Protein AF-A0A838GFC1-F1 (afdb_monomer_lite)

Radius of gyration: 53.35 Å; chains: 1; bounding box: 133×87×158 Å

Secondary structure (DSSP, 8-state):
----HHHHHTPPPPP-SSS----HHHHHHHHHHHHHHHHHHHHHHHHHHHHHHHHHHHHHHHSPPPP---------------------------------PPPPP-----------STTTHHHHHHHHHHHHHHHHHHHHHHHHHHHHHHHHHHHHHHHHHHHHHHHHHHHHHHHHHHHHHHHHHHHHHHHHHHHHHHHHHHHHHHHHHHHHHHHHHHHHHHHHHHHHHHHHHHHHHHHTS-------------------PPPP----------------------------------------------------------S-SSSSSSSTTSSSTTS--

Foldseek 3Di:
DVDALVNLVPDDDDDDDPDDDDDPVVSVVVSVVVSVVRVVVVVVVVVVVVVVVVVVVVVVVVPDDDDDDDDDDDDDDDDDDDDDDDDDDDDDDDDDDDDDDDDDDDDPDPPPPDPPDPVCVVVSVVVVVVVVVVVVVVVVVVVVVVVVVVVVVVVVVVVVVVVVVVVVVVVLVVVVVVVVVVVVVVVVVVVVVVVVVVVVVVVVVVVVVVVVVVVVVVVVVVVVVVVVVVVVVVVVVVVVDDDDDDDDDDDDDDDDDDDDDDDDDDDDDDDDDDDDDDDDDDDDDDDDDDDDDDDDDDDDDDDDDDDDDDDDDDDDDDDDDDPPPPPPPPPPVPPPPPPDD

Structure (mmCIF, N/CA/C/O backbone):
data_AF-A0A838GFC1-F1
#
_entry.id   AF-A0A838GFC1-F1
#
loop_
_atom_site.group_PDB
_atom_site.id
_atom_site.type_symbol
_atom_site.label_atom_id
_atom_site.label_alt_id
_atom_site.label_comp_id
_atom_site.label_asym_id
_atom_site.label_entity_id
_atom_site.label_seq_id
_atom_site.pdbx_PDB_ins_code
_atom_site.Cartn_x
_atom_site.Cartn_y
_atom_site.Cartn_z
_atom_site.occupancy
_atom_site.B_iso_or_equiv
_atom_site.auth_seq_id
_atom_site.auth_comp_id
_atom_site.auth_asym_id
_atom_site.auth_atom_id
_atom_site.pdbx_PDB_model_num
ATOM 1 N N . MET A 1 1 ? 23.977 21.475 7.600 1.00 65.56 1 MET A N 1
ATOM 2 C CA . MET A 1 1 ? 22.854 22.108 6.873 1.00 65.56 1 MET A CA 1
ATOM 3 C C . MET A 1 1 ? 22.094 22.998 7.848 1.00 65.56 1 MET A C 1
ATOM 5 O O . MET A 1 1 ? 22.085 22.646 9.020 1.00 65.56 1 MET A O 1
ATOM 9 N N . PRO A 1 2 ? 21.524 24.136 7.412 1.00 78.56 2 PRO A N 1
ATOM 10 C CA . PRO A 1 2 ? 20.854 25.104 8.293 1.00 78.56 2 PRO A CA 1
ATOM 11 C C . PRO A 1 2 ? 19.444 24.684 8.752 1.00 78.56 2 PRO A C 1
ATOM 13 O O . PRO A 1 2 ? 18.839 25.398 9.542 1.00 78.56 2 PRO A O 1
ATOM 16 N N . LEU A 1 3 ? 18.923 23.561 8.247 1.00 85.25 3 LEU A N 1
ATOM 17 C CA . LEU A 1 3 ? 17.638 22.974 8.624 1.00 85.25 3 LEU A CA 1
ATOM 18 C C . LEU A 1 3 ? 17.830 21.471 8.839 1.00 85.25 3 LEU A C 1
ATOM 20 O O . LEU A 1 3 ? 18.403 20.794 7.979 1.00 85.25 3 LEU A O 1
ATOM 24 N N . THR A 1 4 ? 17.373 20.969 9.981 1.00 90.88 4 THR A N 1
ATOM 25 C CA . THR A 1 4 ? 17.289 19.541 10.305 1.00 90.88 4 THR A CA 1
ATOM 26 C C . THR A 1 4 ? 15.827 19.073 10.297 1.00 90.88 4 THR A C 1
ATOM 28 O O . THR A 1 4 ? 14.931 19.905 10.437 1.00 90.88 4 THR A O 1
ATOM 31 N N . PRO A 1 5 ? 15.554 17.762 10.151 1.00 90.56 5 PRO A N 1
ATOM 32 C CA . PRO A 1 5 ? 14.192 17.224 10.259 1.00 90.56 5 PRO A CA 1
ATOM 33 C C . PRO A 1 5 ? 13.504 17.617 11.575 1.00 90.56 5 PRO A C 1
ATOM 35 O O . PRO A 1 5 ? 12.353 18.042 11.582 1.00 90.56 5 PRO A O 1
ATOM 38 N N . GLU A 1 6 ? 14.257 17.611 12.676 1.00 90.38 6 GLU A N 1
ATOM 39 C CA . GLU A 1 6 ? 13.772 18.050 13.989 1.00 90.38 6 GLU A CA 1
ATOM 40 C C . GLU A 1 6 ? 13.398 19.542 14.018 1.00 90.38 6 GLU A C 1
ATOM 42 O O . GLU A 1 6 ? 12.472 19.932 14.727 1.00 90.38 6 GLU A O 1
ATOM 47 N N . ASP A 1 7 ? 14.068 20.394 13.234 1.00 91.06 7 ASP A N 1
ATOM 48 C CA . ASP A 1 7 ? 13.722 21.819 13.147 1.00 91.06 7 ASP A CA 1
ATOM 49 C C . ASP A 1 7 ? 12.392 22.051 12.419 1.00 91.06 7 ASP A C 1
ATOM 51 O O . ASP A 1 7 ? 11.695 23.025 12.716 1.00 91.06 7 ASP A O 1
ATOM 55 N N . VAL A 1 8 ? 12.042 21.174 11.471 1.00 90.12 8 VAL A N 1
ATOM 56 C CA . VAL A 1 8 ? 10.765 21.209 10.741 1.00 90.12 8 VAL A CA 1
ATOM 57 C C . VAL A 1 8 ? 9.639 20.753 11.663 1.00 90.12 8 VAL A C 1
ATOM 59 O O . VAL A 1 8 ? 8.662 21.480 11.838 1.00 90.12 8 VAL A O 1
ATOM 62 N N . ARG A 1 9 ? 9.830 19.623 12.349 1.00 89.94 9 ARG A N 1
ATOM 63 C CA . ARG A 1 9 ? 8.854 19.049 13.281 1.00 89.94 9 ARG A CA 1
ATOM 64 C C . ARG A 1 9 ? 8.535 19.959 14.469 1.00 89.94 9 ARG A C 1
ATOM 66 O O . ARG A 1 9 ? 7.396 20.040 14.917 1.00 89.94 9 ARG A O 1
ATOM 73 N N . ASN A 1 10 ? 9.537 20.666 14.992 1.00 91.88 10 ASN A N 1
ATOM 74 C CA . ASN A 1 10 ? 9.359 21.573 16.129 1.00 91.88 10 ASN A CA 1
ATOM 75 C C . ASN A 1 10 ? 8.930 22.995 15.713 1.00 91.88 10 ASN A C 1
ATOM 77 O O . ASN A 1 10 ? 8.876 23.901 16.555 1.00 91.88 10 ASN A O 1
ATOM 81 N N . LYS A 1 11 ? 8.644 23.238 14.426 1.00 90.94 11 LYS A N 1
ATOM 82 C CA . LYS A 1 11 ? 8.306 24.574 13.937 1.00 90.94 11 LYS A CA 1
ATOM 83 C C . LYS A 1 11 ? 6.875 24.962 14.311 1.00 90.94 11 LYS A C 1
ATOM 85 O O . LYS A 1 11 ? 5.911 24.382 13.834 1.00 90.94 11 LYS A O 1
ATOM 90 N N . LEU A 1 12 ? 6.735 26.023 15.107 1.00 88.19 12 LEU A N 1
ATOM 91 C CA . LEU A 1 12 ? 5.432 26.589 15.469 1.00 88.19 12 LEU A CA 1
ATOM 92 C C . LEU A 1 12 ? 5.147 27.867 14.677 1.00 88.19 12 LEU A C 1
ATOM 94 O O . LEU A 1 12 ? 5.911 28.837 14.737 1.00 88.19 12 LEU A O 1
ATOM 98 N N . PHE A 1 13 ? 4.023 27.878 13.964 1.00 88.00 13 PHE A N 1
ATOM 99 C CA . PHE A 1 13 ? 3.527 29.047 13.241 1.00 88.00 13 PHE A CA 1
ATOM 100 C C . PHE A 1 13 ? 2.520 29.831 14.087 1.00 88.00 13 PHE A C 1
ATOM 102 O O . PHE A 1 13 ? 1.769 29.277 14.889 1.00 88.00 13 PHE A O 1
ATOM 109 N N . THR A 1 14 ? 2.491 31.152 13.917 1.00 86.00 14 THR A N 1
ATOM 110 C CA . THR A 1 14 ? 1.509 32.008 14.589 1.00 86.00 14 THR A CA 1
ATOM 111 C C . THR A 1 14 ? 0.165 31.945 13.861 1.00 86.00 14 THR A C 1
ATOM 113 O O . THR A 1 14 ? 0.077 32.196 12.663 1.00 86.00 14 THR A O 1
ATOM 116 N N . THR A 1 15 ? -0.916 31.647 14.584 1.00 84.06 15 THR A N 1
ATOM 117 C CA . THR A 1 15 ? -2.270 31.609 14.007 1.00 84.06 15 THR A CA 1
ATOM 118 C C . THR A 1 15 ? -2.844 33.022 13.872 1.00 84.06 15 THR A C 1
ATOM 120 O O . THR A 1 15 ? -2.830 33.787 14.843 1.00 84.06 15 THR A O 1
ATOM 123 N N . VAL A 1 16 ? -3.409 33.376 12.716 1.00 82.50 16 VAL A N 1
ATOM 124 C CA . VAL A 1 16 ? -4.030 34.693 12.481 1.00 82.50 16 VAL A CA 1
ATOM 125 C C . VAL A 1 16 ? -5.557 34.564 12.501 1.00 82.50 16 VAL A C 1
ATOM 127 O O . VAL A 1 16 ? -6.108 33.672 11.873 1.00 82.50 16 VAL A O 1
ATOM 130 N N . ARG A 1 17 ? -6.260 35.444 13.235 1.00 74.31 17 ARG A N 1
ATOM 131 C CA . ARG A 1 17 ? -7.735 35.378 13.414 1.00 74.31 17 ARG A CA 1
ATOM 132 C C . ARG A 1 17 ? -8.529 36.392 12.581 1.00 74.31 17 ARG A C 1
ATOM 134 O O . ARG A 1 17 ? -9.747 36.307 12.521 1.00 74.31 17 ARG A O 1
ATOM 141 N N . LEU A 1 18 ? -7.852 37.386 12.003 1.00 75.31 18 LEU A N 1
ATOM 142 C CA . 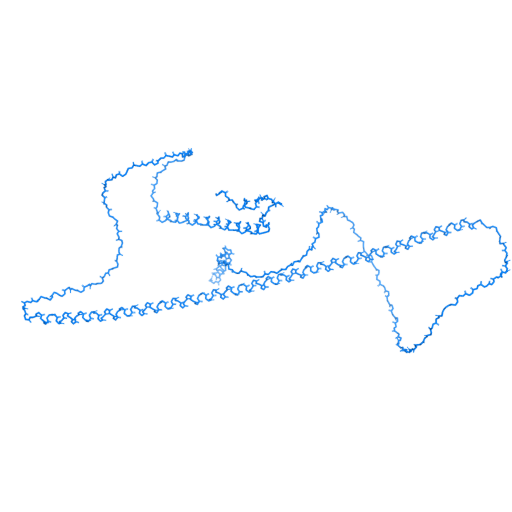LEU A 1 18 ? -8.462 38.545 11.324 1.00 75.31 18 LEU A CA 1
ATOM 143 C C . LEU A 1 18 ? -8.042 38.672 9.849 1.00 75.31 18 LEU A C 1
ATOM 145 O O . LEU A 1 18 ? -8.418 39.634 9.186 1.00 75.31 18 LEU A O 1
ATOM 149 N N . ARG A 1 19 ? -7.221 37.743 9.352 1.00 77.19 19 ARG A N 1
ATOM 150 C CA . ARG A 1 19 ? -6.767 37.673 7.959 1.00 77.19 19 ARG A CA 1
ATOM 151 C C . ARG A 1 19 ? -6.876 36.232 7.489 1.00 77.19 19 ARG A C 1
ATOM 153 O O . ARG A 1 19 ? -6.804 35.328 8.318 1.00 77.19 19 ARG A O 1
ATOM 160 N N . GLU A 1 20 ? -7.028 36.057 6.183 1.00 75.25 20 GLU A N 1
ATOM 161 C CA . GLU A 1 20 ? -6.918 34.748 5.544 1.00 75.25 20 GLU A CA 1
ATOM 162 C C . GLU A 1 20 ? -5.531 34.166 5.849 1.00 75.25 20 GLU A C 1
ATOM 164 O O . GLU A 1 20 ? -4.513 34.858 5.745 1.00 75.25 20 GLU A O 1
ATOM 169 N N . GLY A 1 21 ? -5.518 32.925 6.321 1.00 85.25 21 GLY A N 1
ATOM 170 C CA . GLY A 1 21 ? -4.324 32.159 6.647 1.00 85.25 21 GLY A CA 1
ATOM 171 C C . GLY A 1 21 ? -4.440 30.764 6.049 1.00 85.25 21 GLY A C 1
ATOM 172 O O . GLY A 1 21 ? -5.523 30.364 5.625 1.00 85.25 21 GLY A O 1
ATOM 173 N N . TYR A 1 22 ? -3.321 30.048 6.011 1.00 90.56 22 TYR A N 1
ATOM 174 C CA . TYR A 1 22 ? -3.300 28.657 5.569 1.00 90.56 22 TYR A CA 1
ATOM 175 C C . TYR A 1 22 ? -4.073 27.762 6.542 1.00 90.56 22 TYR A C 1
ATOM 177 O O . TYR A 1 22 ? -4.129 28.043 7.746 1.00 90.56 22 TYR A O 1
ATOM 185 N N . GLU A 1 23 ? -4.676 26.697 6.019 1.00 88.06 23 GLU A N 1
ATOM 186 C CA . GLU A 1 23 ? -5.336 25.694 6.843 1.00 88.06 23 GLU A CA 1
ATOM 187 C C . GLU A 1 23 ? -4.286 24.908 7.630 1.00 88.06 23 GLU A C 1
ATOM 189 O O . GLU A 1 23 ? -3.302 24.432 7.072 1.00 88.06 23 GLU A O 1
ATOM 194 N N . GLN A 1 24 ? -4.483 24.781 8.943 1.00 88.25 24 GLN A N 1
ATOM 195 C CA . GLN A 1 24 ? -3.494 24.144 9.811 1.00 88.25 24 GLN A CA 1
ATOM 196 C C . GLN A 1 24 ? -3.233 22.686 9.411 1.00 88.25 24 GLN A C 1
ATOM 198 O O . GLN A 1 24 ? -2.083 22.279 9.368 1.00 88.25 24 GLN A O 1
ATOM 203 N N . ALA A 1 25 ? -4.281 21.935 9.062 1.00 89.25 25 ALA A N 1
ATOM 204 C CA . ALA A 1 25 ? -4.149 20.537 8.663 1.00 89.25 25 ALA A CA 1
ATOM 205 C C . ALA A 1 25 ? -3.350 20.365 7.359 1.00 89.25 25 ALA A C 1
ATOM 207 O O . ALA A 1 25 ? -2.517 19.472 7.278 1.00 89.25 25 ALA A O 1
ATOM 208 N N . GLU A 1 26 ? -3.559 21.241 6.371 1.00 91.50 26 GLU A N 1
ATOM 209 C CA . GLU A 1 26 ? -2.816 21.219 5.101 1.00 91.50 26 GLU A CA 1
ATOM 210 C C . GLU A 1 26 ? -1.340 21.592 5.310 1.00 91.50 26 GLU A C 1
ATOM 212 O O . GLU A 1 26 ? -0.446 21.004 4.705 1.00 91.50 26 GLU A O 1
ATOM 217 N N . VAL A 1 27 ? -1.071 22.549 6.205 1.00 93.19 27 VAL A N 1
ATOM 218 C CA . VAL A 1 27 ? 0.300 22.915 6.584 1.00 93.19 27 VAL A CA 1
ATOM 219 C C . VAL A 1 27 ? 0.984 21.770 7.327 1.00 93.19 27 VAL A C 1
ATOM 221 O O . VAL A 1 27 ? 2.134 21.478 7.017 1.00 93.19 27 VAL A O 1
ATOM 224 N N . ASP A 1 28 ? 0.301 21.116 8.266 1.00 92.19 28 ASP A N 1
ATOM 225 C CA . ASP A 1 28 ? 0.855 19.989 9.021 1.00 92.19 28 ASP A CA 1
ATOM 226 C C . ASP A 1 28 ? 1.164 18.798 8.084 1.00 92.19 28 ASP A C 1
ATOM 228 O O . ASP A 1 28 ? 2.269 18.264 8.129 1.00 92.19 28 ASP A O 1
ATOM 232 N N . GLU A 1 29 ? 0.262 18.455 7.153 1.00 95.50 29 GLU A N 1
ATOM 233 C CA . GLU A 1 29 ? 0.480 17.395 6.149 1.00 95.50 29 GLU A CA 1
ATOM 234 C C . GLU A 1 29 ? 1.666 17.702 5.218 1.00 95.50 29 GLU A C 1
ATOM 236 O O . GLU A 1 29 ? 2.498 16.834 4.944 1.00 95.50 29 GLU A O 1
ATOM 241 N N . PHE A 1 30 ? 1.801 18.955 4.774 1.00 95.62 30 PHE A N 1
ATOM 242 C CA . PHE A 1 30 ? 2.946 19.374 3.966 1.00 95.62 30 PHE A CA 1
ATOM 243 C C . PHE A 1 30 ? 4.267 19.309 4.749 1.00 95.62 30 PHE A C 1
ATOM 245 O O . PHE A 1 30 ? 5.306 18.955 4.190 1.00 95.62 30 PHE A O 1
ATOM 252 N N . LEU A 1 31 ? 4.261 19.646 6.042 1.00 95.19 31 LEU A N 1
ATOM 253 C CA . LEU A 1 31 ? 5.461 19.569 6.879 1.00 95.19 31 LEU A CA 1
ATOM 254 C C . LEU A 1 31 ? 5.891 18.121 7.138 1.00 95.19 31 LEU A C 1
ATOM 256 O O . LEU A 1 31 ? 7.096 17.867 7.140 1.00 95.19 31 LEU A O 1
ATOM 260 N N . ASP A 1 32 ? 4.945 17.187 7.269 1.00 94.31 32 ASP A N 1
ATOM 261 C CA . ASP A 1 32 ? 5.235 15.751 7.354 1.00 94.31 32 ASP A CA 1
ATOM 262 C C . ASP A 1 32 ? 5.923 15.240 6.069 1.00 94.31 32 ASP A C 1
ATOM 264 O O . ASP A 1 32 ? 6.906 14.494 6.132 1.00 94.31 32 ASP A O 1
ATOM 268 N N . GLU A 1 33 ? 5.468 15.684 4.889 1.00 96.31 33 GLU A N 1
ATOM 269 C CA . GLU A 1 33 ? 6.103 15.351 3.603 1.00 96.31 33 GLU A CA 1
ATOM 270 C C . GLU A 1 33 ? 7.526 15.933 3.503 1.00 96.31 33 GLU A C 1
ATOM 272 O O . GLU A 1 33 ? 8.472 15.237 3.119 1.00 96.31 33 GLU A O 1
ATOM 277 N N . VAL A 1 34 ? 7.707 17.194 3.911 1.00 95.56 34 VAL A N 1
ATOM 278 C CA . VAL A 1 34 ? 9.019 17.859 3.929 1.00 95.56 34 VAL A CA 1
ATOM 279 C C . VAL A 1 34 ? 9.984 17.180 4.906 1.00 95.56 34 VAL A C 1
ATOM 281 O O . VAL A 1 34 ? 11.165 17.028 4.583 1.00 95.56 34 VAL A O 1
ATOM 284 N N . GLU A 1 35 ? 9.516 16.758 6.084 1.00 94.62 35 GLU A N 1
ATOM 285 C CA . GLU A 1 35 ? 10.326 16.011 7.051 1.00 94.62 35 GLU A CA 1
ATOM 286 C C . GLU A 1 35 ? 10.798 14.677 6.453 1.00 94.62 35 GLU A C 1
ATOM 288 O O . GLU A 1 35 ? 11.995 14.365 6.497 1.00 94.62 35 GLU A O 1
ATOM 293 N N . ALA A 1 36 ? 9.887 13.919 5.837 1.00 94.50 36 ALA A N 1
ATOM 294 C CA . ALA A 1 36 ? 10.194 12.633 5.220 1.00 94.50 36 ALA A CA 1
ATOM 295 C C . ALA A 1 36 ? 11.229 12.758 4.086 1.00 94.50 36 ALA A C 1
ATOM 297 O O . ALA A 1 36 ? 12.198 11.989 4.038 1.00 94.50 36 ALA A O 1
ATOM 298 N N . GLU A 1 37 ? 11.074 13.751 3.208 1.00 94.94 37 GLU A N 1
ATOM 299 C CA . GLU A 1 37 ? 12.033 14.024 2.132 1.00 94.94 37 GLU A CA 1
ATOM 300 C C . GLU A 1 37 ? 13.384 14.515 2.668 1.00 94.94 37 GLU A C 1
ATOM 302 O O . GLU A 1 37 ? 14.437 14.113 2.166 1.00 94.94 37 GLU A O 1
ATOM 307 N N . LEU A 1 38 ? 13.406 15.317 3.737 1.00 93.94 38 LEU A N 1
ATOM 308 C CA . LEU A 1 38 ? 14.662 15.768 4.335 1.00 93.94 38 LEU A CA 1
ATOM 309 C C . LEU A 1 38 ? 15.436 14.606 4.976 1.00 93.94 38 LEU A C 1
ATOM 311 O O . LEU A 1 38 ? 16.657 14.523 4.819 1.00 93.94 38 LEU A O 1
ATOM 315 N N . ILE A 1 39 ? 14.745 13.673 5.639 1.00 94.19 39 ILE A N 1
ATOM 316 C CA . ILE A 1 39 ? 15.347 12.433 6.155 1.00 94.19 39 ILE A CA 1
ATOM 317 C C . ILE A 1 39 ? 15.909 11.596 5.002 1.00 94.19 39 ILE A C 1
ATOM 319 O O . ILE A 1 39 ? 17.046 11.116 5.077 1.00 94.19 39 ILE A O 1
ATOM 323 N N . ARG A 1 40 ? 15.137 11.438 3.921 1.00 95.81 40 ARG A N 1
ATOM 324 C CA . ARG A 1 40 ? 15.556 10.702 2.725 1.00 95.81 40 ARG A CA 1
ATOM 325 C C . ARG A 1 40 ? 16.817 11.311 2.107 1.00 95.81 40 ARG A C 1
ATOM 327 O O . ARG A 1 40 ? 17.779 10.581 1.873 1.00 95.81 40 ARG A O 1
ATOM 334 N N . LEU A 1 41 ? 16.833 12.624 1.878 1.00 94.75 41 LEU A N 1
ATOM 335 C CA . LEU A 1 41 ? 17.960 13.337 1.274 1.00 94.75 41 LEU A CA 1
ATOM 336 C C . LEU A 1 41 ? 19.211 13.297 2.148 1.00 94.75 41 LEU A C 1
ATOM 338 O O . LEU A 1 41 ? 20.311 13.156 1.618 1.00 94.75 41 LEU A O 1
ATOM 342 N N . LEU A 1 42 ? 19.072 13.403 3.472 1.00 92.94 42 LEU A N 1
ATOM 343 C CA . LEU A 1 42 ? 20.209 13.276 4.385 1.00 92.94 42 LEU A CA 1
ATOM 344 C C . LEU A 1 42 ? 20.817 11.876 4.315 1.00 92.94 42 LEU A C 1
ATOM 346 O O . LEU A 1 42 ? 22.028 11.750 4.145 1.00 92.94 42 LEU A O 1
ATOM 350 N N . LYS A 1 43 ? 19.977 10.836 4.344 1.00 95.00 43 LYS A N 1
ATOM 351 C CA . LYS A 1 43 ? 20.430 9.452 4.191 1.00 95.00 43 LYS A CA 1
ATOM 352 C C . LYS A 1 43 ? 21.111 9.220 2.843 1.00 95.00 43 LYS A C 1
ATOM 354 O O . LYS A 1 43 ? 22.180 8.625 2.794 1.00 95.00 43 LYS A O 1
ATOM 359 N N . GLU A 1 44 ? 20.527 9.716 1.756 1.00 95.12 44 GLU A N 1
ATOM 360 C CA . GLU A 1 44 ? 21.126 9.605 0.426 1.00 95.12 44 GLU A CA 1
ATOM 361 C C . GLU A 1 44 ? 22.458 10.362 0.340 1.00 95.12 44 GLU A C 1
ATOM 363 O O . GLU A 1 44 ? 23.416 9.855 -0.239 1.00 95.12 44 GLU A O 1
ATOM 368 N N . ASN A 1 45 ? 22.565 11.544 0.953 1.00 93.81 45 ASN A N 1
ATOM 369 C CA . ASN A 1 45 ? 23.821 12.288 0.999 1.00 93.81 45 ASN A CA 1
ATOM 370 C C . ASN A 1 45 ? 24.902 11.525 1.773 1.00 93.81 45 ASN A C 1
ATOM 372 O O . ASN A 1 45 ? 26.041 11.463 1.312 1.00 93.81 45 ASN A O 1
ATOM 376 N N . ASP A 1 46 ? 24.547 10.918 2.905 1.00 95.56 46 ASP A N 1
ATOM 377 C CA . ASP A 1 46 ? 25.456 10.094 3.699 1.00 95.56 46 ASP A CA 1
ATOM 378 C C . ASP A 1 46 ? 25.887 8.837 2.933 1.00 95.56 46 ASP A C 1
ATOM 380 O O . ASP A 1 46 ? 27.083 8.547 2.862 1.00 95.56 46 ASP A O 1
ATOM 384 N N . ASP A 1 47 ? 24.955 8.147 2.272 1.00 95.69 47 ASP A N 1
ATOM 385 C CA . ASP A 1 47 ? 25.241 6.986 1.423 1.00 95.69 47 ASP A CA 1
ATOM 386 C C . ASP A 1 47 ? 26.156 7.364 0.242 1.00 95.69 47 ASP A C 1
ATOM 388 O O . ASP A 1 47 ? 27.088 6.633 -0.098 1.00 95.69 47 ASP A O 1
ATOM 392 N N . LEU A 1 48 ? 25.927 8.515 -0.400 1.00 93.50 48 LEU A N 1
ATOM 393 C CA . LEU A 1 48 ? 26.773 9.021 -1.485 1.00 93.50 48 LEU A CA 1
ATOM 394 C C . LEU A 1 48 ? 28.165 9.412 -0.983 1.00 93.50 48 LEU A C 1
ATOM 396 O O . LEU A 1 48 ? 29.162 9.090 -1.630 1.00 93.50 48 LEU A O 1
ATOM 400 N N . ARG A 1 49 ? 28.258 10.058 0.183 1.00 93.44 49 ARG A N 1
ATOM 401 C CA . ARG A 1 49 ? 29.539 10.380 0.826 1.00 93.44 49 ARG A CA 1
ATOM 402 C C . ARG A 1 49 ? 30.316 9.119 1.188 1.00 93.44 49 ARG A C 1
ATOM 404 O O . ARG A 1 49 ? 31.522 9.081 0.958 1.00 93.44 49 ARG A O 1
ATOM 411 N N . GLN A 1 50 ? 29.642 8.084 1.689 1.00 95.56 50 GLN A N 1
ATOM 412 C CA . GLN A 1 50 ? 30.252 6.778 1.947 1.00 95.56 50 GLN A CA 1
ATOM 413 C C . GLN A 1 50 ? 30.733 6.122 0.653 1.00 95.56 50 GLN A C 1
ATOM 415 O O . GLN A 1 50 ? 31.883 5.708 0.588 1.00 95.56 50 GLN A O 1
ATOM 420 N N . LYS A 1 51 ? 29.925 6.123 -0.416 1.00 91.56 51 LYS A N 1
ATOM 421 C CA . LYS A 1 51 ? 30.337 5.604 -1.733 1.00 91.56 51 LYS A CA 1
ATOM 422 C C . LYS A 1 51 ? 31.563 6.323 -2.289 1.00 91.56 51 LYS A C 1
ATOM 424 O O . LYS A 1 51 ? 32.438 5.667 -2.841 1.00 91.56 51 LYS A O 1
ATOM 429 N N . ILE A 1 52 ? 31.649 7.645 -2.137 1.00 93.81 52 ILE A N 1
ATOM 430 C CA . ILE A 1 52 ? 32.830 8.420 -2.543 1.00 93.81 52 ILE A CA 1
ATOM 431 C C . ILE A 1 52 ? 34.037 8.057 -1.670 1.00 93.81 52 ILE A C 1
ATOM 433 O O . ILE A 1 52 ? 35.131 7.876 -2.196 1.00 93.81 52 ILE A O 1
ATOM 437 N N . ALA A 1 53 ? 33.854 7.917 -0.355 1.00 93.06 53 ALA A N 1
ATOM 438 C CA . ALA A 1 53 ? 34.927 7.521 0.554 1.00 93.06 53 ALA A CA 1
ATOM 439 C C . ALA A 1 53 ? 35.442 6.100 0.263 1.00 93.06 53 ALA A C 1
ATOM 441 O O . ALA A 1 53 ? 36.650 5.874 0.264 1.00 93.06 53 ALA A O 1
ATOM 442 N N . ASP A 1 54 ? 34.546 5.160 -0.033 1.00 89.81 54 ASP A N 1
ATOM 443 C CA . ASP A 1 54 ? 34.879 3.781 -0.384 1.00 89.81 54 ASP A CA 1
ATOM 444 C C . ASP A 1 54 ? 35.499 3.682 -1.779 1.00 89.81 54 ASP A C 1
ATOM 446 O O . ASP A 1 54 ? 36.461 2.939 -1.952 1.00 89.81 54 ASP A O 1
ATOM 450 N N . ALA A 1 55 ? 35.025 4.467 -2.752 1.00 86.12 55 ALA A N 1
ATOM 451 C CA . ALA A 1 55 ? 35.656 4.588 -4.065 1.00 86.12 55 ALA A CA 1
ATOM 452 C C . ALA A 1 55 ? 37.064 5.189 -3.946 1.00 86.12 55 ALA A C 1
ATOM 454 O O . ALA A 1 55 ? 38.011 4.615 -4.470 1.00 86.12 55 ALA A O 1
ATOM 455 N N . GLY A 1 56 ? 37.236 6.263 -3.170 1.00 85.88 56 GLY A N 1
ATOM 456 C CA . GLY A 1 56 ? 38.548 6.852 -2.897 1.00 85.88 56 GLY A CA 1
ATOM 457 C C . GLY A 1 56 ? 39.481 5.906 -2.130 1.00 85.88 56 GLY A C 1
ATOM 458 O O . GLY A 1 56 ? 40.684 5.874 -2.383 1.00 85.88 56 GLY A O 1
ATOM 459 N N . ARG A 1 57 ? 38.944 5.074 -1.227 1.00 77.75 57 ARG A N 1
ATOM 460 C CA . ARG A 1 57 ? 39.708 4.039 -0.511 1.00 77.75 57 ARG A CA 1
ATOM 461 C C . ARG A 1 57 ? 40.052 2.850 -1.416 1.00 77.75 57 ARG A C 1
ATOM 463 O O . ARG A 1 57 ? 41.143 2.296 -1.285 1.00 77.75 57 ARG A O 1
ATOM 470 N N . ALA A 1 58 ? 39.165 2.466 -2.331 1.00 72.56 58 ALA A N 1
ATOM 471 C CA . ALA A 1 58 ? 39.414 1.438 -3.336 1.00 72.56 58 ALA A CA 1
ATOM 472 C C . ALA A 1 58 ? 40.475 1.905 -4.340 1.00 72.56 58 ALA A C 1
ATOM 474 O O . ALA A 1 58 ? 41.423 1.164 -4.583 1.00 72.56 58 ALA A O 1
ATOM 475 N N . GLU A 1 59 ? 40.398 3.153 -4.811 1.00 64.75 59 GLU A N 1
ATOM 476 C CA . GLU A 1 59 ? 41.423 3.784 -5.649 1.00 64.75 59 GLU A CA 1
ATOM 477 C C . GLU A 1 59 ? 42.780 3.851 -4.929 1.00 64.75 59 GLU A C 1
ATOM 479 O O . GLU A 1 59 ? 43.799 3.467 -5.507 1.00 64.75 59 GLU A O 1
ATOM 484 N N . ALA A 1 60 ? 42.794 4.204 -3.637 1.00 56.72 60 ALA A N 1
ATOM 485 C CA . ALA A 1 60 ? 43.994 4.174 -2.796 1.00 56.72 60 ALA A CA 1
ATOM 486 C C . ALA A 1 60 ? 44.518 2.755 -2.487 1.00 56.72 60 ALA A C 1
ATOM 488 O O . ALA A 1 60 ? 45.672 2.612 -2.100 1.00 56.72 60 ALA A O 1
ATOM 489 N N . THR A 1 61 ? 43.705 1.705 -2.656 1.00 53.75 61 THR A N 1
ATOM 490 C CA . THR A 1 61 ? 44.110 0.299 -2.451 1.00 53.75 61 THR A CA 1
ATOM 491 C C . THR A 1 61 ? 44.582 -0.356 -3.758 1.00 53.75 61 THR A C 1
ATOM 493 O O . THR A 1 61 ? 45.459 -1.217 -3.728 1.00 53.75 61 THR A O 1
ATOM 496 N N . THR A 1 62 ? 44.078 0.077 -4.921 1.00 49.81 62 THR A N 1
ATOM 497 C CA . THR A 1 62 ? 44.654 -0.257 -6.241 1.00 49.81 62 THR A CA 1
ATOM 498 C C . THR A 1 62 ? 45.945 0.504 -6.546 1.00 49.81 62 THR A C 1
ATOM 500 O O . THR A 1 62 ? 46.743 0.050 -7.366 1.00 49.81 62 THR A O 1
ATOM 503 N N . ALA A 1 63 ? 46.202 1.614 -5.854 1.00 48.47 63 ALA A N 1
ATOM 504 C CA . ALA A 1 63 ? 47.514 2.242 -5.785 1.00 48.47 63 ALA A CA 1
ATOM 505 C C . ALA A 1 63 ? 48.333 1.619 -4.637 1.00 48.47 63 ALA A C 1
ATOM 507 O O . ALA A 1 63 ? 48.316 2.085 -3.502 1.00 48.47 63 ALA A O 1
ATOM 508 N N . ALA A 1 64 ? 49.056 0.534 -4.924 1.00 42.62 64 ALA A N 1
ATOM 509 C CA . ALA A 1 64 ? 50.031 -0.033 -3.990 1.00 42.62 64 ALA A CA 1
ATOM 510 C C . ALA A 1 64 ? 51.106 1.013 -3.571 1.00 42.62 64 ALA A C 1
ATOM 512 O O . ALA A 1 64 ? 51.378 1.960 -4.313 1.00 42.62 64 ALA A O 1
ATOM 513 N N . PRO A 1 65 ? 51.728 0.859 -2.385 1.00 43.62 65 PRO A N 1
ATOM 514 C CA . PRO A 1 65 ? 52.284 1.954 -1.596 1.00 43.62 65 PRO A CA 1
ATOM 515 C C . PRO A 1 65 ? 53.676 2.394 -2.068 1.00 43.62 65 PRO A C 1
ATOM 517 O O . PRO A 1 65 ? 54.558 1.567 -2.291 1.00 43.62 65 PRO A O 1
ATOM 520 N N . ALA A 1 66 ? 53.916 3.705 -2.106 1.00 38.16 66 ALA A N 1
ATOM 521 C CA . ALA A 1 66 ? 55.259 4.277 -2.009 1.00 38.16 66 ALA A CA 1
ATOM 522 C C . ALA A 1 66 ? 55.495 4.732 -0.552 1.00 38.16 66 ALA A C 1
ATOM 524 O O . ALA A 1 66 ? 54.599 5.342 0.040 1.00 38.16 66 ALA A O 1
ATOM 525 N N . PRO A 1 67 ? 56.647 4.425 0.073 1.00 46.12 67 PRO A N 1
ATOM 526 C CA . PRO A 1 67 ? 56.854 4.689 1.488 1.00 46.12 67 PRO A CA 1
ATOM 527 C C . PRO A 1 67 ? 57.227 6.152 1.766 1.00 46.12 67 PRO A C 1
ATOM 529 O O . PRO A 1 67 ? 58.030 6.754 1.064 1.00 46.12 67 PRO A O 1
ATOM 532 N N . ALA A 1 68 ? 56.692 6.633 2.889 1.00 39.53 68 ALA A N 1
ATOM 533 C CA . ALA A 1 68 ? 57.276 7.574 3.845 1.00 39.53 68 ALA A CA 1
ATOM 534 C C . ALA A 1 68 ? 57.710 8.980 3.377 1.00 39.53 68 ALA A C 1
ATOM 536 O O . ALA A 1 68 ? 58.820 9.188 2.900 1.00 39.53 68 ALA A O 1
ATOM 537 N N . ALA A 1 69 ? 56.942 9.979 3.819 1.00 33.41 69 ALA A N 1
ATOM 538 C CA . ALA A 1 69 ? 57.497 11.054 4.643 1.00 33.41 69 ALA A CA 1
ATOM 539 C C . ALA A 1 69 ? 56.422 11.565 5.615 1.00 33.41 69 ALA A C 1
ATOM 541 O O . ALA A 1 69 ? 55.440 12.189 5.228 1.00 33.41 69 ALA A O 1
ATOM 542 N N . ALA A 1 70 ? 56.609 11.250 6.896 1.00 39.12 70 ALA A N 1
ATOM 543 C CA . ALA A 1 70 ? 55.884 11.866 7.995 1.00 39.12 70 ALA A CA 1
ATOM 544 C C . ALA A 1 70 ? 56.204 13.366 8.065 1.00 39.12 70 ALA A C 1
ATOM 546 O O . ALA A 1 70 ? 57.349 13.730 7.808 1.00 39.12 70 ALA A O 1
ATOM 547 N N . VAL A 1 71 ? 55.234 14.188 8.495 1.00 37.22 71 VAL A N 1
ATOM 548 C CA . VAL A 1 71 ? 55.384 15.238 9.529 1.00 37.22 71 VAL A CA 1
ATOM 549 C C . VAL A 1 71 ? 54.044 15.993 9.722 1.00 37.22 71 VAL A C 1
ATOM 551 O O . VAL A 1 71 ? 53.618 16.753 8.865 1.00 37.22 71 VAL A O 1
ATOM 554 N N . ARG A 1 72 ? 53.463 15.788 10.921 1.00 33.97 72 ARG A N 1
ATOM 555 C CA . ARG A 1 72 ? 52.774 16.750 11.823 1.00 33.97 72 ARG A CA 1
ATOM 556 C C . ARG A 1 72 ? 51.309 17.184 11.602 1.00 33.97 72 ARG A C 1
ATOM 558 O O . ARG A 1 72 ? 50.988 17.941 10.703 1.00 33.97 72 ARG A O 1
ATOM 565 N N . THR A 1 73 ? 50.484 16.852 12.599 1.00 35.22 73 THR A N 1
ATOM 566 C CA . THR A 1 73 ? 49.407 17.679 13.206 1.00 35.22 73 THR A CA 1
ATOM 567 C C . THR A 1 73 ? 49.997 18.536 14.359 1.00 35.22 73 THR A C 1
ATOM 569 O O . THR A 1 73 ? 51.095 18.166 14.803 1.00 35.22 73 THR A O 1
ATOM 572 N N . PRO A 1 74 ? 49.349 19.602 14.917 1.00 48.75 74 PRO A N 1
ATOM 573 C CA . PRO A 1 74 ? 47.929 20.034 14.808 1.00 48.75 74 PRO A CA 1
ATOM 574 C C . PRO A 1 74 ? 47.639 21.565 14.602 1.00 48.75 74 PRO A C 1
ATOM 576 O O . PRO A 1 74 ? 48.537 22.365 14.824 1.00 48.75 74 PRO A O 1
ATOM 579 N N . GLU A 1 75 ? 46.380 21.893 14.204 1.00 38.19 75 GLU A N 1
ATOM 580 C CA . GLU A 1 75 ? 45.484 23.101 14.397 1.00 38.19 75 GLU A CA 1
ATOM 581 C C . GLU A 1 75 ? 46.020 24.565 14.457 1.00 38.19 75 GLU A C 1
ATOM 583 O O . GLU A 1 75 ? 47.172 24.743 14.845 1.00 38.19 75 GLU A O 1
ATOM 588 N N . PRO A 1 76 ? 45.213 25.657 14.250 1.00 45.78 76 PRO A N 1
ATOM 589 C CA . PRO A 1 76 ? 43.787 25.830 13.852 1.00 45.78 76 PRO A CA 1
ATOM 590 C C . PRO A 1 76 ? 43.519 26.911 12.734 1.00 45.78 76 PRO A C 1
ATOM 592 O O . PRO A 1 76 ? 44.453 27.513 12.213 1.00 45.78 76 PRO A O 1
ATOM 595 N N . ASP A 1 77 ? 42.237 27.133 12.375 1.00 40.81 77 ASP A N 1
ATOM 596 C CA . ASP A 1 77 ? 41.624 28.172 11.477 1.00 40.81 77 ASP A CA 1
ATOM 597 C C . ASP A 1 77 ? 42.049 29.648 11.772 1.00 40.81 77 ASP A C 1
ATOM 599 O O . ASP A 1 77 ? 42.529 29.868 12.892 1.00 40.81 77 ASP A O 1
ATOM 603 N N . PRO A 1 78 ? 41.828 30.695 10.907 1.00 49.47 78 PRO A N 1
ATOM 604 C CA . PRO A 1 78 ? 40.778 30.864 9.869 1.00 49.47 78 PRO A CA 1
ATOM 605 C C . PRO A 1 78 ? 41.173 31.507 8.496 1.00 49.47 78 PRO A C 1
ATOM 607 O O . PRO A 1 78 ? 42.238 32.104 8.337 1.00 49.47 78 PRO A O 1
ATOM 610 N N . GLU A 1 79 ? 40.256 31.426 7.513 1.00 46.91 79 GLU A N 1
ATOM 611 C CA . GLU A 1 79 ? 40.121 32.263 6.282 1.00 46.91 79 GLU A CA 1
ATOM 612 C C . GLU A 1 79 ? 40.212 33.794 6.570 1.00 46.91 79 GLU A C 1
ATOM 614 O O . GLU A 1 79 ? 39.964 34.158 7.725 1.00 46.91 79 GLU A O 1
ATOM 619 N N . PRO A 1 80 ? 40.474 34.740 5.611 1.00 57.31 80 PRO A N 1
ATOM 620 C CA . PRO A 1 80 ? 40.085 34.715 4.182 1.00 57.31 80 PRO A CA 1
ATOM 621 C C . PRO A 1 80 ? 41.008 35.474 3.164 1.00 57.31 80 PRO A C 1
ATOM 623 O O . PRO A 1 80 ? 42.042 36.038 3.508 1.00 57.31 80 PRO A O 1
ATOM 626 N N . GLU A 1 81 ? 40.537 35.556 1.905 1.00 38.88 81 GLU A N 1
ATOM 627 C CA . GLU A 1 81 ? 40.757 36.639 0.911 1.00 38.88 81 GLU A CA 1
ATOM 628 C C . GLU A 1 81 ? 42.092 36.748 0.123 1.00 38.88 81 GLU A C 1
ATOM 630 O O . GLU A 1 81 ? 43.064 37.335 0.594 1.00 38.88 81 GLU A O 1
ATOM 635 N N . ARG A 1 82 ? 42.070 36.361 -1.173 1.00 35.16 82 ARG A N 1
ATOM 636 C CA . ARG A 1 82 ? 42.158 37.270 -2.358 1.00 35.16 82 ARG A CA 1
ATOM 637 C C . ARG A 1 82 ? 42.512 36.545 -3.672 1.00 35.16 82 ARG A C 1
ATOM 639 O O . ARG A 1 82 ? 43.602 36.008 -3.834 1.00 35.16 82 ARG A O 1
ATOM 646 N N . GLU A 1 83 ? 41.594 36.629 -4.633 1.00 40.88 83 GLU A N 1
ATOM 647 C CA . GLU A 1 83 ? 41.865 36.737 -6.081 1.00 40.88 83 GLU A CA 1
ATOM 648 C C . GLU A 1 83 ? 42.749 37.975 -6.397 1.00 40.88 83 GLU A C 1
ATOM 650 O O . GLU A 1 83 ? 42.821 38.870 -5.548 1.00 40.88 83 GLU A O 1
ATOM 655 N N . PRO A 1 84 ? 43.280 38.195 -7.624 1.00 62.78 84 PRO A N 1
ATOM 656 C CA . PRO A 1 84 ? 43.601 37.315 -8.762 1.00 62.78 84 PRO A CA 1
ATOM 657 C C . PRO A 1 84 ? 44.994 37.674 -9.380 1.00 62.78 84 PRO A C 1
ATOM 659 O O . PRO A 1 84 ? 45.805 38.354 -8.762 1.00 62.78 84 PRO A O 1
ATOM 662 N N . GLU A 1 85 ? 45.220 37.271 -10.639 1.00 43.03 85 GLU A N 1
ATOM 663 C CA . GLU A 1 85 ? 46.225 37.762 -11.613 1.00 43.03 85 GLU A CA 1
ATOM 664 C C . GLU A 1 85 ? 47.594 37.057 -11.680 1.00 43.03 85 GLU A C 1
ATOM 666 O O . GLU A 1 85 ? 48.562 37.439 -11.026 1.00 43.03 85 GLU A O 1
ATOM 671 N N . ARG A 1 86 ? 47.730 36.127 -12.637 1.00 34.22 86 ARG A N 1
ATOM 672 C CA . ARG A 1 86 ? 48.402 36.380 -13.934 1.00 34.22 86 ARG A CA 1
ATOM 673 C C . ARG A 1 86 ? 48.558 35.091 -14.747 1.00 34.22 86 ARG A C 1
ATOM 675 O O . ARG A 1 86 ? 49.287 34.183 -14.365 1.00 34.22 86 ARG A O 1
ATOM 682 N N . GLU A 1 87 ? 47.929 35.074 -15.915 1.00 42.59 87 GLU A N 1
ATOM 683 C CA . GLU A 1 87 ? 48.504 34.475 -17.129 1.00 42.59 87 GLU A CA 1
ATOM 684 C C . GLU A 1 87 ? 49.724 35.312 -17.594 1.00 42.59 87 GLU A C 1
ATOM 686 O O . GLU A 1 87 ? 49.806 36.486 -17.210 1.00 42.59 87 GLU A O 1
ATOM 691 N N . PRO A 1 88 ? 50.614 34.831 -18.491 1.00 62.28 88 PRO A N 1
ATOM 692 C CA . PRO A 1 88 ? 50.747 33.481 -19.056 1.00 62.28 88 PRO A CA 1
ATOM 693 C C . PRO A 1 88 ? 52.221 32.990 -19.158 1.00 62.28 88 PRO A C 1
ATOM 695 O O . PRO A 1 88 ? 53.167 33.662 -18.752 1.00 62.28 88 PRO A O 1
ATOM 698 N N . GLU A 1 89 ? 52.367 31.850 -19.846 1.00 46.56 89 GLU A N 1
ATOM 699 C CA . GLU A 1 89 ? 53.460 31.506 -20.778 1.00 46.56 89 GLU A CA 1
ATOM 700 C C . GLU A 1 89 ? 54.595 30.551 -20.309 1.00 46.56 89 GLU A C 1
ATOM 702 O O . GLU A 1 89 ? 54.838 30.376 -19.118 1.00 46.56 89 GLU A O 1
ATOM 707 N N . PRO A 1 90 ? 55.215 29.784 -21.235 1.00 62.31 90 PRO A N 1
ATOM 708 C CA . PRO A 1 90 ? 54.825 28.394 -21.495 1.00 62.31 90 PRO A CA 1
ATOM 709 C C . PRO A 1 90 ? 56.027 27.432 -21.463 1.00 62.31 90 PRO A C 1
ATOM 711 O O . PRO A 1 90 ? 57.132 27.799 -21.856 1.00 62.31 90 PRO A O 1
ATOM 714 N N . VAL A 1 91 ? 55.840 26.153 -21.119 1.00 44.31 91 VAL A N 1
ATOM 715 C CA . VAL A 1 91 ? 56.857 25.148 -21.475 1.00 44.31 91 VAL A CA 1
ATOM 716 C C . VAL A 1 91 ? 56.296 23.739 -21.634 1.00 44.31 91 VAL A C 1
ATOM 718 O O . VAL A 1 91 ? 55.754 23.148 -20.710 1.00 44.31 91 VAL A O 1
ATOM 721 N N . ALA A 1 92 ? 56.544 23.223 -22.838 1.00 41.28 92 ALA A N 1
ATOM 722 C CA . ALA A 1 92 ? 57.010 21.873 -23.128 1.00 41.28 92 ALA A CA 1
ATOM 723 C C . ALA A 1 92 ? 56.129 20.680 -22.719 1.00 41.28 92 ALA A C 1
ATOM 725 O O . ALA A 1 92 ? 56.234 20.099 -21.645 1.00 41.28 92 ALA A O 1
ATOM 726 N N . ALA A 1 93 ? 55.369 20.243 -23.721 1.00 44.06 93 ALA A N 1
ATOM 727 C CA . ALA A 1 93 ? 55.309 18.869 -24.209 1.00 44.06 93 ALA A CA 1
ATOM 728 C C . ALA A 1 93 ? 56.241 17.834 -23.537 1.00 44.06 93 ALA A C 1
ATOM 730 O O . ALA A 1 93 ? 57.460 17.883 -23.698 1.00 44.06 93 ALA A O 1
ATOM 731 N N . ALA A 1 94 ? 55.630 16.795 -22.963 1.00 45.94 94 ALA A N 1
ATOM 732 C CA . ALA A 1 94 ? 56.072 15.407 -23.098 1.00 45.94 94 ALA A CA 1
ATOM 733 C C . ALA A 1 94 ? 54.856 14.462 -22.930 1.00 45.94 94 ALA A C 1
ATOM 735 O O . ALA A 1 94 ? 53.906 14.818 -22.235 1.00 45.94 94 ALA A O 1
ATOM 736 N N . PRO A 1 95 ? 54.829 13.311 -23.624 1.00 45.84 95 PRO A N 1
ATOM 737 C CA . PRO A 1 95 ? 53.601 12.710 -24.140 1.00 45.84 95 PRO A CA 1
ATOM 738 C C . PRO A 1 95 ? 52.970 11.661 -23.213 1.00 45.84 95 PRO A C 1
ATOM 740 O O . PRO A 1 95 ? 53.657 10.883 -22.556 1.00 45.84 95 PRO A O 1
ATOM 743 N N . VAL A 1 96 ? 51.638 11.593 -23.251 1.00 47.66 96 VAL A N 1
ATOM 744 C CA . VAL A 1 96 ? 50.827 10.490 -22.717 1.00 47.66 96 VAL A CA 1
ATOM 745 C C . VAL A 1 96 ? 50.881 9.267 -23.652 1.00 47.66 96 VAL A C 1
ATOM 747 O O . VAL A 1 96 ? 50.762 9.434 -24.869 1.00 47.66 96 VAL A O 1
ATOM 750 N N . PRO A 1 97 ? 51.022 8.036 -23.123 1.00 47.53 97 PRO A N 1
ATOM 751 C CA . PRO A 1 97 ? 50.926 6.816 -23.912 1.00 47.53 97 PRO A CA 1
ATOM 752 C C . PRO A 1 97 ? 49.447 6.463 -24.121 1.00 47.53 97 PRO A C 1
ATOM 754 O O . PRO A 1 97 ? 48.729 6.166 -23.168 1.00 47.53 97 PRO A O 1
ATOM 757 N N . VAL A 1 98 ? 48.979 6.487 -25.371 1.00 50.31 98 VAL A N 1
ATOM 758 C CA . VAL A 1 98 ? 47.648 5.979 -25.730 1.00 50.31 98 VAL A CA 1
ATOM 759 C C . VAL A 1 98 ? 47.748 4.481 -25.992 1.00 50.31 98 VAL A C 1
ATOM 761 O O . VAL A 1 98 ? 48.503 4.023 -26.851 1.00 50.31 98 VAL A O 1
ATOM 764 N N . ALA A 1 99 ? 46.972 3.732 -25.217 1.00 44.25 99 ALA A N 1
ATOM 765 C CA . ALA A 1 99 ? 46.768 2.306 -25.355 1.00 44.25 99 ALA A CA 1
ATOM 766 C C . ALA A 1 99 ? 46.063 1.960 -26.680 1.00 44.25 99 ALA A C 1
ATOM 768 O O . ALA A 1 99 ? 45.008 2.496 -27.003 1.00 44.25 99 ALA A O 1
ATOM 769 N N . ALA A 1 100 ? 46.701 1.046 -27.411 1.00 41.59 100 ALA A N 1
ATOM 770 C CA . ALA A 1 100 ? 46.149 -0.004 -28.267 1.00 41.59 100 ALA A CA 1
ATOM 771 C C . ALA A 1 100 ? 44.759 0.229 -28.900 1.00 41.59 100 ALA A C 1
ATOM 773 O O . ALA A 1 100 ? 43.734 -0.223 -28.392 1.00 41.59 100 ALA A O 1
ATOM 774 N N . ALA A 1 101 ? 44.765 0.817 -30.097 1.00 44.28 101 ALA A N 1
ATOM 775 C CA . ALA A 1 101 ? 43.733 0.588 -31.105 1.00 44.28 101 ALA A CA 1
ATOM 776 C C . ALA A 1 101 ? 43.831 -0.858 -31.653 1.00 44.28 101 ALA A C 1
ATOM 778 O O . ALA A 1 101 ? 44.937 -1.409 -31.718 1.00 44.28 101 ALA A O 1
ATOM 779 N N . PRO A 1 102 ? 42.711 -1.487 -32.056 1.00 46.00 102 PRO A N 1
ATOM 780 C CA . PRO A 1 102 ? 42.710 -2.844 -32.585 1.00 46.00 102 PRO A CA 1
ATOM 781 C C . PRO A 1 102 ? 43.450 -2.898 -33.926 1.00 46.00 102 PRO A C 1
ATOM 783 O O . PRO A 1 102 ? 43.320 -2.022 -34.779 1.00 46.00 102 PRO A O 1
ATOM 786 N N . VAL A 1 103 ? 44.255 -3.944 -34.082 1.00 50.06 103 VAL A N 1
ATOM 787 C CA . VAL A 1 103 ? 45.095 -4.217 -35.249 1.00 50.06 103 VAL A CA 1
ATOM 788 C C . VAL A 1 103 ? 44.215 -4.384 -36.497 1.00 50.06 103 VAL A C 1
ATOM 790 O O . VAL A 1 103 ? 43.416 -5.320 -36.527 1.00 50.06 103 VAL A O 1
ATOM 793 N N . PRO A 1 104 ? 44.354 -3.558 -37.553 1.00 48.00 104 PRO A N 1
ATOM 794 C CA . PRO A 1 104 ? 43.786 -3.902 -38.846 1.00 48.00 104 PRO A CA 1
ATOM 795 C C . PRO A 1 104 ? 44.594 -5.060 -39.446 1.00 48.00 104 PRO A C 1
ATOM 797 O O . PRO A 1 104 ? 45.819 -4.994 -39.585 1.00 48.00 104 PRO A O 1
ATOM 800 N N . ALA A 1 105 ? 43.884 -6.138 -39.775 1.00 52.12 105 ALA A N 1
ATOM 801 C CA . ALA A 1 105 ? 44.370 -7.265 -40.562 1.00 52.12 105 ALA A CA 1
ATOM 802 C C . ALA A 1 105 ? 45.055 -6.781 -41.864 1.00 52.12 105 ALA A C 1
ATOM 804 O O . ALA A 1 105 ? 44.746 -5.693 -42.358 1.00 52.12 105 ALA A O 1
ATOM 805 N N . PRO A 1 106 ? 46.013 -7.546 -42.425 1.00 49.72 106 PRO A N 1
ATOM 806 C CA . PRO A 1 106 ? 46.963 -7.036 -43.404 1.00 49.72 106 PRO A CA 1
ATOM 807 C C . PRO A 1 106 ? 46.251 -6.602 -44.683 1.00 49.72 106 PRO A C 1
ATOM 809 O O . PRO A 1 106 ? 45.775 -7.432 -45.459 1.00 49.72 106 PRO A O 1
ATOM 812 N N . VAL A 1 107 ? 46.226 -5.289 -44.914 1.00 54.00 107 VAL A N 1
ATOM 813 C CA . VAL A 1 107 ? 45.812 -4.707 -46.188 1.00 54.00 107 VAL A CA 1
ATOM 814 C C . VAL A 1 107 ? 46.696 -5.326 -47.264 1.00 54.00 107 VAL A C 1
ATOM 816 O O . VAL A 1 107 ? 47.926 -5.207 -47.239 1.00 54.00 107 VAL A O 1
ATOM 819 N N . ALA A 1 108 ? 46.059 -6.066 -48.168 1.00 54.03 108 ALA A N 1
ATOM 820 C CA . ALA A 1 108 ? 46.705 -6.659 -49.318 1.00 54.03 108 ALA A CA 1
ATOM 821 C C . ALA A 1 108 ? 47.511 -5.586 -50.062 1.00 54.03 108 ALA A C 1
ATOM 823 O O . ALA A 1 108 ? 47.075 -4.446 -50.221 1.00 54.03 108 ALA A O 1
ATOM 824 N N . ARG A 1 109 ? 48.715 -5.978 -50.480 1.00 48.66 109 ARG A N 1
ATOM 825 C CA . ARG A 1 109 ? 49.716 -5.143 -51.156 1.00 48.66 109 ARG A CA 1
ATOM 826 C C . ARG A 1 109 ? 49.052 -4.236 -52.208 1.00 48.66 109 ARG A C 1
ATOM 828 O O . ARG A 1 109 ? 48.252 -4.756 -52.991 1.00 48.66 109 ARG A O 1
ATOM 835 N N . PRO A 1 110 ? 49.395 -2.936 -52.279 1.00 50.78 110 PRO A N 1
ATOM 836 C CA . PRO A 1 110 ? 48.866 -2.061 -53.316 1.00 50.78 110 PRO A CA 1
ATOM 837 C C . PRO A 1 110 ? 49.278 -2.614 -54.684 1.00 50.78 110 PRO A C 1
ATOM 839 O O . PRO A 1 110 ? 50.460 -2.695 -55.012 1.00 50.78 110 PRO A O 1
ATOM 842 N N . GLN A 1 111 ? 48.294 -3.060 -55.463 1.00 56.62 111 GLN A N 1
ATOM 843 C CA . GLN A 1 111 ? 48.485 -3.443 -56.857 1.00 56.62 111 GLN A CA 1
ATOM 844 C C . GLN A 1 111 ? 48.697 -2.147 -57.647 1.00 56.62 111 GLN A C 1
ATOM 846 O O . GLN A 1 111 ? 47.743 -1.448 -57.982 1.00 56.62 111 GLN A O 1
ATOM 851 N N . GLU A 1 112 ? 49.952 -1.790 -57.899 1.00 57.41 112 GLU A N 1
ATOM 852 C CA . GLU A 1 112 ? 50.305 -0.653 -58.744 1.00 57.41 112 GLU A CA 1
ATOM 853 C C . GLU A 1 112 ? 49.982 -0.998 -60.207 1.00 57.41 112 GLU A C 1
ATOM 855 O O . GLU A 1 112 ? 50.697 -1.757 -60.865 1.00 57.41 112 GLU A O 1
ATOM 860 N N . ILE A 1 113 ? 48.872 -0.473 -60.734 1.00 59.78 113 ILE A N 1
ATOM 861 C CA . ILE A 1 113 ? 48.548 -0.600 -62.159 1.00 59.78 113 ILE A CA 1
ATOM 862 C C . ILE A 1 113 ? 49.329 0.475 -62.914 1.00 59.78 113 ILE A C 1
ATOM 864 O O . ILE A 1 113 ? 48.858 1.590 -63.124 1.00 59.78 113 ILE A O 1
ATOM 868 N N . VAL A 1 114 ? 50.553 0.134 -63.313 1.00 58.12 114 VAL A N 1
ATOM 869 C CA . VAL A 1 114 ? 51.390 1.005 -64.143 1.00 58.12 114 VAL A CA 1
ATOM 870 C C . VAL A 1 114 ? 50.856 0.988 -65.578 1.00 58.12 114 VAL A C 1
ATOM 872 O O . VAL A 1 114 ? 51.045 0.014 -66.310 1.00 58.12 114 VAL A O 1
ATOM 875 N N . VAL A 1 115 ? 50.201 2.070 -66.000 1.00 55.25 115 VAL A N 1
ATOM 876 C CA . VAL A 1 115 ? 49.824 2.294 -67.404 1.00 55.25 115 VAL A CA 1
ATOM 877 C C . VAL A 1 115 ? 51.085 2.696 -68.168 1.00 55.25 115 VAL A C 1
ATOM 879 O O . VAL A 1 115 ? 51.588 3.804 -68.009 1.00 55.25 115 VAL A O 1
ATOM 882 N N . ARG A 1 116 ? 51.642 1.775 -68.962 1.00 63.25 116 ARG A N 1
ATOM 883 C CA . ARG A 1 116 ? 52.904 2.003 -69.690 1.00 63.25 116 ARG A CA 1
ATOM 884 C C . ARG A 1 116 ? 52.705 2.650 -71.068 1.00 63.25 116 ARG A C 1
ATOM 886 O O . ARG A 1 116 ? 53.663 3.204 -71.597 1.00 63.25 116 ARG A O 1
ATOM 893 N N . THR A 1 117 ? 51.492 2.619 -71.635 1.00 54.94 117 THR A N 1
ATOM 894 C CA . THR A 1 117 ? 51.150 3.219 -72.941 1.00 54.94 117 THR A CA 1
ATOM 895 C C . THR A 1 117 ? 49.705 3.757 -72.967 1.00 54.94 117 THR A C 1
ATOM 897 O O . THR A 1 117 ? 48.868 3.327 -72.174 1.00 54.94 117 THR A O 1
ATOM 900 N N . ALA A 1 118 ? 49.389 4.694 -73.875 1.00 62.12 118 ALA A N 1
ATOM 901 C CA . ALA A 1 118 ? 48.051 5.297 -73.997 1.00 62.12 118 ALA A CA 1
ATOM 902 C C . ALA A 1 118 ? 46.959 4.319 -74.491 1.00 62.12 118 ALA A C 1
ATOM 904 O O . ALA A 1 118 ? 45.776 4.564 -74.260 1.00 62.12 118 ALA A O 1
ATOM 905 N N . GLU A 1 119 ? 47.339 3.203 -75.122 1.00 64.00 119 GLU A N 1
ATOM 906 C CA . GLU A 1 119 ? 46.410 2.174 -75.620 1.00 64.00 119 GLU A CA 1
ATOM 907 C C . GLU A 1 119 ? 45.951 1.196 -74.514 1.00 64.00 119 GLU A C 1
ATOM 909 O O . GLU A 1 119 ? 44.854 0.645 -74.598 1.00 64.00 119 GLU A O 1
ATOM 914 N N . ASP A 1 120 ? 46.724 1.045 -73.428 1.00 67.06 120 ASP A N 1
ATOM 915 C CA . ASP A 1 120 ? 46.409 0.161 -72.287 1.00 67.06 120 ASP A CA 1
ATOM 916 C C . ASP A 1 120 ? 45.511 0.816 -71.217 1.00 67.06 120 ASP A C 1
ATOM 918 O O . ASP A 1 120 ? 44.917 0.132 -70.374 1.00 67.06 120 ASP A O 1
ATOM 922 N N . ALA A 1 121 ? 45.387 2.147 -71.241 1.00 73.19 121 ALA A N 1
ATO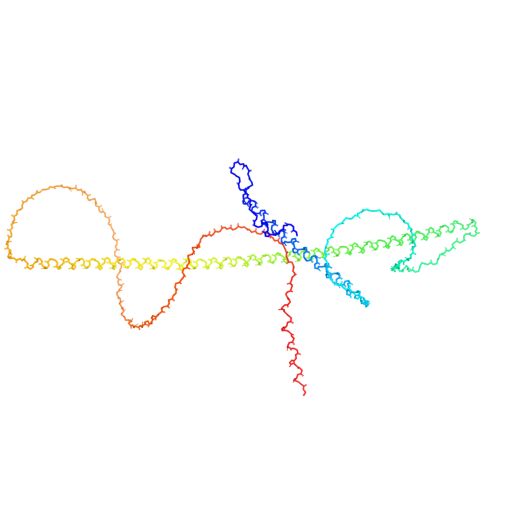M 923 C CA . ALA A 1 121 ? 44.585 2.932 -70.302 1.00 73.19 121 ALA A CA 1
ATOM 924 C C . ALA A 1 121 ? 43.098 2.506 -70.207 1.00 73.19 121 ALA A C 1
ATOM 926 O O . ALA A 1 121 ? 42.613 2.328 -69.084 1.00 73.19 121 ALA A O 1
ATOM 927 N N . PRO A 1 122 ? 42.350 2.279 -71.312 1.00 82.31 122 PRO A N 1
ATOM 928 C CA . PRO A 1 122 ? 40.949 1.848 -71.223 1.00 82.31 122 PRO A CA 1
ATOM 929 C C . PRO A 1 122 ? 40.794 0.432 -70.636 1.00 82.31 122 PRO A C 1
ATOM 931 O O . PRO A 1 122 ? 39.867 0.168 -69.864 1.00 82.31 122 PRO A O 1
ATOM 934 N N . ALA A 1 123 ? 41.726 -0.481 -70.932 1.00 81.25 123 ALA A N 1
ATOM 935 C CA . ALA A 1 123 ? 41.715 -1.837 -70.384 1.00 81.25 123 ALA A CA 1
ATOM 936 C C . ALA A 1 123 ? 42.050 -1.851 -68.880 1.00 81.25 123 ALA A C 1
ATOM 938 O O . ALA A 1 123 ? 41.434 -2.595 -68.117 1.00 81.25 123 ALA A O 1
ATOM 939 N N . ALA A 1 124 ? 42.978 -1.002 -68.432 1.00 81.38 124 ALA A N 1
ATOM 940 C CA . ALA A 1 124 ? 43.277 -0.799 -67.016 1.00 81.38 124 ALA A CA 1
ATOM 941 C C . ALA A 1 124 ? 42.091 -0.181 -66.249 1.00 81.38 124 ALA A C 1
ATOM 943 O O . ALA A 1 124 ? 41.745 -0.660 -65.168 1.00 81.38 124 ALA A O 1
ATOM 944 N N . ALA A 1 125 ? 41.418 0.819 -66.829 1.00 85.75 125 ALA A N 1
ATOM 945 C CA . ALA A 1 125 ? 40.257 1.472 -66.224 1.00 85.75 125 ALA A CA 1
ATOM 946 C C . ALA A 1 125 ? 39.060 0.520 -66.050 1.00 85.75 125 ALA A C 1
ATOM 948 O O . ALA A 1 125 ? 38.435 0.507 -64.992 1.00 85.75 125 ALA A O 1
ATOM 949 N N . SER A 1 126 ? 38.770 -0.330 -67.043 1.00 91.44 126 SER A N 1
ATOM 950 C CA . SER A 1 126 ? 37.691 -1.329 -66.933 1.00 91.44 126 SER A CA 1
ATOM 951 C C . SER A 1 126 ? 37.957 -2.375 -65.842 1.00 91.44 126 SER A C 1
ATOM 953 O O . SER A 1 126 ? 37.051 -2.727 -65.085 1.00 91.44 126 SER A O 1
ATOM 955 N N . LYS A 1 127 ? 39.211 -2.825 -65.694 1.00 88.88 127 LYS A N 1
ATOM 956 C CA . LYS A 1 127 ? 39.620 -3.739 -64.617 1.00 88.88 127 LYS A CA 1
ATOM 957 C C . LYS A 1 127 ? 39.472 -3.087 -63.245 1.00 88.88 127 LYS A C 1
ATOM 959 O O . LYS A 1 127 ? 38.930 -3.722 -62.343 1.00 88.88 127 LYS A O 1
ATOM 964 N N . LEU A 1 128 ? 39.884 -1.827 -63.102 1.00 91.06 128 LEU A N 1
ATOM 965 C CA . LEU A 1 128 ? 39.691 -1.061 -61.870 1.00 91.06 128 LEU A CA 1
ATOM 966 C C . LEU A 1 128 ? 38.217 -0.873 -61.530 1.00 91.06 128 LEU A C 1
ATOM 968 O O . LEU A 1 128 ? 37.842 -1.104 -60.388 1.00 91.06 128 LEU A O 1
ATOM 972 N N . LEU A 1 129 ? 37.378 -0.530 -62.507 1.00 92.94 129 LEU A N 1
ATOM 973 C CA . LEU A 1 129 ? 35.941 -0.398 -62.286 1.00 92.94 129 LEU A CA 1
ATOM 974 C C . LEU A 1 129 ? 35.314 -1.734 -61.869 1.00 92.94 129 LEU A C 1
ATOM 976 O O . LEU A 1 129 ? 34.514 -1.762 -60.944 1.00 92.94 129 LEU A O 1
ATOM 980 N N . SER A 1 130 ? 35.721 -2.851 -62.482 1.00 94.44 130 SER A N 1
ATOM 981 C CA . SER A 1 130 ? 35.233 -4.182 -62.095 1.00 94.44 130 SER A CA 1
ATOM 982 C C . SER A 1 130 ? 35.673 -4.594 -60.686 1.00 94.44 130 SER A C 1
ATOM 984 O O . SER A 1 130 ? 34.908 -5.228 -59.961 1.00 94.44 130 SER A O 1
ATOM 986 N N . LEU A 1 131 ? 36.894 -4.218 -60.285 1.00 95.75 131 LEU A N 1
ATOM 987 C CA . LEU A 1 131 ? 37.395 -4.445 -58.935 1.00 95.75 131 LEU A CA 1
ATOM 988 C C . LEU A 1 131 ? 36.630 -3.573 -57.941 1.00 95.75 131 LEU A C 1
ATOM 990 O O . LEU A 1 131 ? 36.142 -4.101 -56.952 1.00 95.75 131 LEU A O 1
ATOM 994 N N . ALA A 1 132 ? 36.468 -2.284 -58.243 1.00 95.88 132 ALA A N 1
ATOM 995 C CA . ALA A 1 132 ? 35.727 -1.335 -57.424 1.00 95.88 132 ALA A CA 1
ATOM 996 C C . ALA A 1 132 ? 34.258 -1.747 -57.252 1.00 95.88 132 ALA A C 1
ATOM 998 O O . ALA A 1 132 ? 33.736 -1.703 -56.142 1.00 95.88 132 ALA A O 1
ATOM 999 N N . GLN A 1 133 ? 33.604 -2.202 -58.325 1.00 96.31 133 GLN A N 1
ATOM 1000 C CA . GLN A 1 133 ? 32.231 -2.697 -58.272 1.00 96.31 133 GLN A CA 1
ATOM 1001 C C . GLN A 1 133 ? 32.135 -3.957 -57.409 1.00 96.31 133 GLN A C 1
ATOM 1003 O O . GLN A 1 133 ? 31.318 -3.996 -56.500 1.00 96.31 133 GLN A O 1
ATOM 1008 N N . ARG A 1 134 ? 33.039 -4.931 -57.590 1.00 96.94 134 ARG A N 1
ATOM 1009 C CA . ARG A 1 134 ? 33.084 -6.126 -56.733 1.00 96.94 134 ARG A CA 1
ATOM 1010 C C . ARG A 1 134 ? 33.320 -5.774 -55.265 1.00 96.94 134 ARG A C 1
ATOM 1012 O O . ARG A 1 134 ? 32.688 -6.368 -54.402 1.00 96.94 134 ARG A O 1
ATOM 1019 N N . THR A 1 135 ? 34.219 -4.834 -54.974 1.00 96.38 135 THR A N 1
ATOM 1020 C CA . THR A 1 135 ? 34.464 -4.401 -53.592 1.00 96.38 135 THR A CA 1
ATOM 1021 C C . THR A 1 135 ? 33.267 -3.652 -53.013 1.00 96.38 135 THR A C 1
ATOM 1023 O O . THR A 1 135 ? 32.972 -3.818 -51.839 1.00 96.38 135 THR A O 1
ATOM 1026 N N . ALA A 1 136 ? 32.554 -2.861 -53.820 1.00 97.62 136 ALA A N 1
ATOM 1027 C CA . ALA A 1 136 ? 31.339 -2.184 -53.380 1.00 97.62 136 ALA A CA 1
ATOM 1028 C C . ALA A 1 136 ? 30.222 -3.190 -53.070 1.00 97.62 136 ALA A C 1
ATOM 1030 O O . ALA A 1 136 ? 29.600 -3.087 -52.018 1.00 97.62 136 ALA A O 1
ATOM 1031 N N . ASP A 1 137 ? 30.022 -4.189 -53.934 1.00 97.12 137 ASP A N 1
ATOM 1032 C CA . ASP A 1 137 ? 29.049 -5.262 -53.712 1.00 97.12 137 ASP A CA 1
ATOM 1033 C C . ASP A 1 137 ? 29.386 -6.052 -52.433 1.00 97.12 137 ASP A C 1
ATOM 1035 O O . ASP A 1 137 ? 28.516 -6.270 -51.595 1.00 97.12 137 ASP A O 1
ATOM 1039 N N . GLN A 1 138 ? 30.667 -6.382 -52.219 1.00 97.44 138 GLN A N 1
ATOM 1040 C CA . GLN A 1 138 ? 31.134 -7.048 -50.997 1.00 97.44 138 GLN A CA 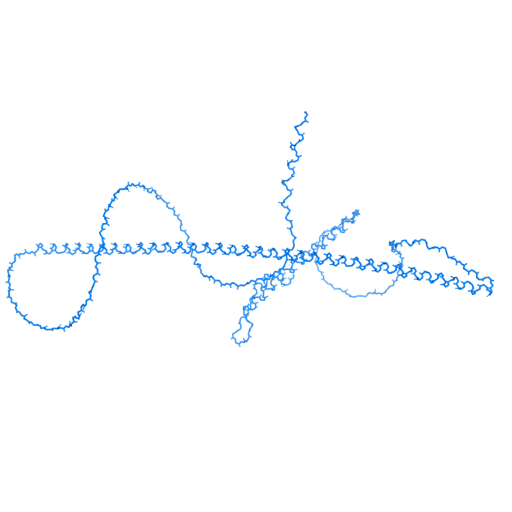1
ATOM 1041 C C . GLN A 1 138 ? 30.859 -6.230 -49.730 1.00 97.44 138 GLN A C 1
ATOM 1043 O O . GLN A 1 138 ? 30.352 -6.781 -48.758 1.00 97.44 138 GLN A O 1
ATOM 1048 N N . LEU A 1 139 ? 31.150 -4.926 -49.743 1.00 97.69 139 LEU A N 1
ATOM 1049 C CA . LEU A 1 139 ? 30.879 -4.050 -48.599 1.00 97.69 139 LEU A CA 1
ATOM 1050 C C . LEU A 1 139 ? 29.377 -3.902 -48.327 1.00 97.69 139 LEU A C 1
ATOM 1052 O O . LEU A 1 139 ? 28.978 -3.764 -47.176 1.00 97.69 139 LEU A O 1
ATOM 1056 N N . ILE A 1 140 ? 28.536 -3.929 -49.365 1.00 98.00 140 ILE A N 1
ATOM 1057 C CA . ILE A 1 140 ? 27.078 -3.886 -49.199 1.00 98.00 140 ILE A CA 1
ATOM 1058 C C . ILE A 1 140 ? 26.574 -5.176 -48.551 1.00 98.00 140 ILE A C 1
ATOM 1060 O O . ILE A 1 140 ? 25.729 -5.106 -47.660 1.00 98.00 140 ILE A O 1
ATOM 1064 N N . ASP A 1 141 ? 27.070 -6.334 -48.980 1.00 97.88 141 ASP A N 1
ATOM 1065 C CA . ASP A 1 141 ? 26.672 -7.621 -48.408 1.00 97.88 141 ASP A CA 1
ATOM 1066 C C . ASP A 1 141 ? 27.152 -7.767 -46.957 1.00 97.88 141 ASP A C 1
ATOM 1068 O O . ASP A 1 141 ? 26.386 -8.207 -46.101 1.00 97.88 141 ASP A O 1
ATOM 1072 N N . GLU A 1 142 ? 28.376 -7.324 -46.656 1.00 97.62 142 GLU A N 1
ATOM 1073 C CA . GLU A 1 142 ? 28.918 -7.278 -45.293 1.00 97.62 142 GLU A CA 1
ATOM 1074 C C . GLU A 1 142 ? 28.110 -6.329 -44.399 1.00 97.62 142 GLU A C 1
ATOM 1076 O O . GLU A 1 142 ? 27.608 -6.748 -43.359 1.00 97.62 142 GLU A O 1
ATOM 1081 N N . ALA A 1 143 ? 27.867 -5.092 -44.844 1.00 97.81 143 ALA A N 1
ATOM 1082 C CA . ALA A 1 143 ? 27.063 -4.130 -44.090 1.00 97.81 143 ALA A CA 1
ATOM 1083 C C . ALA A 1 143 ? 25.619 -4.612 -43.872 1.00 97.81 143 ALA A C 1
ATOM 1085 O O . ALA A 1 143 ? 25.019 -4.332 -42.835 1.00 97.81 143 ALA A O 1
ATOM 1086 N N . ARG A 1 144 ? 25.038 -5.344 -44.834 1.00 98.00 144 ARG A N 1
ATOM 1087 C CA . ARG A 1 144 ? 23.717 -5.971 -44.671 1.00 98.00 144 ARG A CA 1
ATOM 1088 C C . ARG A 1 144 ? 23.747 -7.087 -43.639 1.00 98.00 144 ARG A C 1
ATOM 1090 O O . ARG A 1 144 ? 22.863 -7.114 -42.789 1.00 98.00 144 ARG A O 1
ATOM 1097 N N . ALA A 1 145 ? 24.748 -7.963 -43.685 1.00 97.88 145 ALA A N 1
ATOM 1098 C CA . ALA A 1 145 ? 24.902 -9.028 -42.703 1.00 97.88 145 ALA A CA 1
ATOM 1099 C C . ALA A 1 145 ? 25.087 -8.459 -41.285 1.00 97.88 145 ALA A C 1
ATOM 1101 O O . ALA A 1 145 ? 24.408 -8.899 -40.363 1.00 97.88 145 ALA A O 1
ATOM 1102 N N . GLU A 1 146 ? 25.926 -7.432 -41.117 1.00 97.94 146 GLU A N 1
ATOM 1103 C CA . GLU A 1 146 ? 26.119 -6.741 -39.834 1.00 97.94 146 GLU A CA 1
ATOM 1104 C C . GLU A 1 146 ? 24.855 -6.015 -39.348 1.00 97.94 146 GLU A C 1
ATOM 1106 O O . GLU A 1 146 ? 24.547 -5.994 -38.153 1.00 97.94 146 GLU A O 1
ATOM 1111 N N . ALA A 1 147 ? 24.089 -5.415 -40.262 1.00 98.44 147 ALA A N 1
ATOM 1112 C CA . ALA A 1 147 ? 22.818 -4.794 -39.912 1.00 98.44 147 ALA A CA 1
ATOM 1113 C C . ALA A 1 147 ? 21.792 -5.843 -39.458 1.00 98.44 147 ALA A C 1
ATOM 1115 O O . ALA A 1 147 ? 21.085 -5.624 -38.474 1.00 98.44 147 ALA A O 1
ATOM 1116 N N . GLU A 1 148 ? 21.715 -6.987 -40.142 1.00 98.25 148 GLU A N 1
ATOM 1117 C CA . GLU A 1 148 ? 20.829 -8.087 -39.765 1.00 98.25 148 GLU A CA 1
ATOM 1118 C C . GLU A 1 148 ? 21.186 -8.653 -38.390 1.00 98.25 148 GLU A C 1
ATOM 1120 O O . GLU A 1 148 ? 20.286 -8.784 -37.558 1.00 98.25 148 GLU A O 1
ATOM 1125 N N . THR A 1 149 ? 22.471 -8.896 -38.107 1.00 98.56 149 THR A N 1
ATOM 1126 C CA . THR A 1 149 ? 22.915 -9.368 -36.784 1.00 98.56 149 THR A CA 1
ATOM 1127 C C . THR A 1 149 ? 22.621 -8.347 -35.689 1.00 98.56 149 THR A C 1
ATOM 1129 O O . THR A 1 149 ? 22.087 -8.693 -34.638 1.00 98.56 149 THR A O 1
ATOM 1132 N N . THR A 1 150 ? 22.870 -7.063 -35.945 1.00 98.25 150 THR A N 1
ATOM 1133 C CA . THR A 1 150 ? 22.558 -5.998 -34.981 1.00 98.25 150 THR A CA 1
ATOM 1134 C C . THR A 1 150 ? 21.059 -5.940 -34.687 1.00 98.25 150 THR A C 1
ATOM 1136 O O . THR A 1 150 ? 20.647 -5.771 -33.539 1.00 98.25 150 THR A O 1
ATOM 1139 N N . VAL A 1 151 ? 20.214 -6.100 -35.710 1.00 98.69 151 VAL A N 1
ATOM 1140 C CA . VAL A 1 151 ? 18.756 -6.109 -35.542 1.00 98.69 151 VAL A CA 1
ATOM 1141 C C . VAL A 1 151 ? 18.291 -7.347 -34.776 1.00 98.69 151 VAL A C 1
ATOM 1143 O O . VAL A 1 151 ? 17.374 -7.225 -33.962 1.00 98.69 151 VAL A O 1
ATOM 1146 N N . THR A 1 152 ? 18.874 -8.525 -35.008 1.00 98.56 152 THR A N 1
ATOM 1147 C CA . THR A 1 152 ? 18.532 -9.725 -34.230 1.00 98.56 152 THR A CA 1
ATOM 1148 C C . THR A 1 152 ? 18.960 -9.584 -32.779 1.00 98.56 152 THR A C 1
ATOM 1150 O O . THR A 1 152 ? 18.140 -9.813 -31.895 1.00 98.56 152 THR A O 1
ATOM 1153 N N . ASP A 1 153 ? 20.174 -9.099 -32.525 1.00 98.44 153 ASP A N 1
ATOM 1154 C CA . ASP A 1 153 ? 20.691 -8.898 -31.172 1.00 98.44 153 ASP A CA 1
ATOM 1155 C C . ASP A 1 153 ? 19.850 -7.871 -30.408 1.00 98.44 153 ASP A C 1
ATOM 1157 O O . ASP A 1 153 ? 19.458 -8.105 -29.264 1.00 98.44 153 ASP A O 1
ATOM 1161 N N . ALA A 1 154 ? 19.499 -6.755 -31.053 1.00 98.44 154 ALA A N 1
ATOM 1162 C CA . ALA A 1 154 ? 18.633 -5.739 -30.463 1.00 98.44 154 ALA A CA 1
ATOM 1163 C C . ALA A 1 154 ? 17.231 -6.287 -30.146 1.00 98.44 154 ALA A C 1
ATOM 1165 O O . ALA A 1 154 ? 16.669 -5.970 -29.096 1.00 98.44 154 ALA A O 1
ATOM 1166 N N . LYS A 1 155 ? 16.667 -7.130 -31.023 1.00 98.50 155 LYS A N 1
ATOM 1167 C CA . LYS A 1 155 ? 15.377 -7.795 -30.780 1.00 98.50 155 LYS A CA 1
ATOM 1168 C C . LYS A 1 155 ? 15.461 -8.773 -29.614 1.00 98.50 155 LYS A C 1
ATOM 1170 O O . LYS A 1 155 ? 14.627 -8.703 -28.720 1.00 98.50 155 LYS A O 1
ATOM 1175 N N . GLU A 1 156 ? 16.486 -9.619 -29.568 1.00 98.56 156 GLU A N 1
ATOM 1176 C CA . GLU A 1 156 ? 16.686 -10.547 -28.454 1.00 98.56 156 GLU A CA 1
ATOM 1177 C C . GLU A 1 156 ? 16.865 -9.813 -27.122 1.00 98.56 156 GLU A C 1
ATOM 1179 O O . GLU A 1 156 ? 16.303 -10.218 -26.104 1.00 98.56 156 GLU A O 1
ATOM 1184 N N . GLN A 1 157 ? 17.627 -8.717 -27.112 1.00 98.38 157 GLN A N 1
ATOM 1185 C CA . GLN A 1 157 ? 17.785 -7.881 -25.925 1.00 98.38 157 GLN A CA 1
ATOM 1186 C C . GLN A 1 157 ? 16.452 -7.255 -25.496 1.00 98.38 157 GLN A C 1
ATOM 1188 O O . GLN A 1 157 ? 16.126 -7.284 -24.309 1.00 98.38 157 GLN A O 1
ATOM 1193 N N . ALA A 1 158 ? 15.653 -6.744 -26.436 1.00 98.69 158 ALA A N 1
ATOM 1194 C CA . ALA A 1 158 ? 14.326 -6.209 -26.142 1.00 98.69 158 ALA A CA 1
ATOM 1195 C C . ALA A 1 158 ? 13.378 -7.286 -25.580 1.00 98.69 158 ALA A C 1
ATOM 1197 O O . ALA A 1 158 ? 12.685 -7.050 -24.587 1.00 98.69 158 ALA A O 1
ATOM 1198 N N . ASP A 1 159 ? 13.381 -8.489 -26.151 1.00 98.50 159 ASP A N 1
ATOM 1199 C CA . ASP A 1 159 ? 12.550 -9.606 -25.692 1.00 98.50 159 ASP A CA 1
ATOM 1200 C C . ASP A 1 159 ? 12.959 -10.088 -24.289 1.00 98.50 159 ASP A C 1
ATOM 1202 O O . ASP A 1 159 ? 12.104 -10.366 -23.441 1.00 98.50 159 ASP A O 1
ATOM 1206 N N . ARG A 1 160 ? 14.264 -10.106 -23.990 1.00 98.56 160 ARG A N 1
ATOM 1207 C CA . ARG A 1 160 ? 14.772 -10.384 -22.636 1.00 98.56 160 ARG A CA 1
ATOM 1208 C C . ARG A 1 160 ? 14.319 -9.316 -21.645 1.00 98.56 160 ARG A C 1
ATOM 1210 O O . ARG A 1 160 ? 13.731 -9.652 -20.621 1.00 98.56 160 ARG A O 1
ATOM 1217 N N . LEU A 1 161 ? 14.503 -8.035 -21.973 1.00 98.62 161 LEU A N 1
ATOM 1218 C CA . LEU A 1 161 ? 14.092 -6.928 -21.104 1.00 98.62 161 LEU A CA 1
ATOM 1219 C C . LEU A 1 161 ? 12.584 -6.928 -20.839 1.00 98.62 161 LEU A C 1
ATOM 1221 O O . LEU A 1 161 ? 12.158 -6.701 -19.707 1.00 98.62 161 LEU A O 1
ATOM 1225 N N . THR A 1 162 ? 11.764 -7.207 -21.853 1.00 98.56 162 THR A N 1
ATOM 1226 C CA . THR A 1 162 ? 10.305 -7.275 -21.682 1.00 98.56 162 THR A CA 1
ATOM 1227 C C . THR A 1 162 ? 9.881 -8.470 -20.830 1.00 98.56 162 THR A C 1
ATOM 1229 O O . THR A 1 162 ? 8.979 -8.333 -20.002 1.00 98.56 162 THR A O 1
ATOM 1232 N N . THR A 1 163 ? 10.540 -9.620 -20.970 1.00 98.69 163 THR A N 1
ATOM 1233 C CA . THR A 1 163 ? 10.277 -10.808 -20.144 1.00 98.69 163 THR A CA 1
ATOM 1234 C C . THR A 1 163 ? 10.692 -10.589 -18.688 1.00 98.69 163 THR A C 1
ATOM 1236 O O . THR A 1 163 ? 9.928 -10.913 -17.774 1.00 98.69 163 THR A O 1
ATOM 1239 N N . ASP A 1 164 ? 11.851 -9.971 -18.458 1.00 98.56 164 ASP A N 1
ATOM 1240 C CA . ASP A 1 164 ? 12.337 -9.625 -17.120 1.00 98.56 164 ASP A CA 1
ATOM 1241 C C . ASP A 1 164 ? 11.435 -8.591 -16.443 1.00 98.56 164 ASP A C 1
ATOM 1243 O O . ASP A 1 164 ? 11.085 -8.739 -15.270 1.00 98.56 164 ASP A O 1
ATOM 1247 N N . ALA A 1 165 ? 11.024 -7.552 -17.176 1.00 98.44 165 ALA A N 1
ATOM 1248 C CA . ALA A 1 165 ? 10.111 -6.532 -16.671 1.00 98.44 165 ALA A CA 1
ATOM 1249 C C . ALA A 1 165 ? 8.754 -7.136 -16.287 1.00 98.44 165 ALA A C 1
ATOM 1251 O O . ALA A 1 165 ? 8.250 -6.853 -15.201 1.00 98.44 165 ALA A O 1
ATOM 1252 N N . ARG A 1 166 ? 8.194 -8.016 -17.129 1.00 98.56 166 ARG A N 1
ATOM 1253 C CA . ARG A 1 166 ? 6.949 -8.743 -16.827 1.00 98.56 166 ARG A CA 1
ATOM 1254 C C . ARG A 1 166 ? 7.096 -9.639 -15.602 1.00 98.56 166 ARG A C 1
ATOM 1256 O O . ARG A 1 166 ? 6.265 -9.576 -14.708 1.00 98.56 166 ARG A O 1
ATOM 1263 N N . SER A 1 167 ? 8.185 -10.399 -15.509 1.00 98.62 167 SER A N 1
ATOM 1264 C CA . SER A 1 167 ? 8.435 -11.285 -14.365 1.00 98.62 167 SER A CA 1
ATOM 1265 C C . SER A 1 167 ? 8.562 -10.509 -13.050 1.00 98.62 167 SER A C 1
ATOM 1267 O O . SER A 1 167 ? 8.032 -10.937 -12.025 1.00 98.62 167 SER A O 1
ATOM 1269 N N . LYS A 1 168 ? 9.223 -9.343 -13.076 1.00 98.38 168 LYS A N 1
ATOM 1270 C CA . LYS A 1 168 ? 9.315 -8.436 -11.922 1.00 98.38 168 LYS A CA 1
ATOM 1271 C C . LYS A 1 168 ? 7.962 -7.823 -11.567 1.00 98.38 168 LYS A C 1
ATOM 1273 O O . LYS A 1 168 ? 7.640 -7.755 -10.385 1.00 98.38 168 LYS A O 1
ATOM 1278 N N . ALA A 1 169 ? 7.170 -7.411 -12.558 1.00 98.56 169 ALA A N 1
ATOM 1279 C CA . ALA A 1 169 ? 5.818 -6.905 -12.329 1.00 98.56 169 ALA A CA 1
ATOM 1280 C C . ALA A 1 169 ? 4.938 -7.972 -11.658 1.00 98.56 169 ALA A C 1
ATOM 1282 O O . ALA A 1 169 ? 4.364 -7.714 -10.606 1.00 98.56 169 ALA A O 1
ATOM 1283 N N . ASP A 1 170 ? 4.940 -9.201 -12.180 1.00 98.12 170 ASP A N 1
ATOM 1284 C CA . ASP A 1 170 ? 4.200 -10.321 -11.592 1.00 98.12 170 ASP A CA 1
ATOM 1285 C C . ASP A 1 170 ? 4.675 -10.656 -10.170 1.00 98.12 170 ASP A C 1
ATOM 1287 O O . ASP A 1 170 ? 3.882 -11.068 -9.322 1.00 98.12 170 ASP A O 1
ATOM 1291 N N . GLN A 1 171 ? 5.972 -10.504 -9.890 1.00 98.38 171 GLN A N 1
ATOM 1292 C CA . GLN A 1 171 ? 6.519 -10.701 -8.550 1.00 98.38 171 GLN A CA 1
ATOM 1293 C C . GLN A 1 171 ? 6.002 -9.643 -7.571 1.00 98.38 171 GLN A C 1
ATOM 1295 O O . GLN A 1 171 ? 5.546 -10.004 -6.487 1.00 98.38 171 GLN A O 1
ATOM 1300 N N . VAL A 1 172 ? 6.035 -8.363 -7.953 1.00 98.44 172 VAL A N 1
ATOM 1301 C CA . VAL A 1 172 ? 5.501 -7.262 -7.134 1.00 98.44 172 VAL A CA 1
ATOM 1302 C C . VAL A 1 172 ? 3.998 -7.437 -6.913 1.00 98.44 172 VAL A C 1
ATOM 1304 O O . VAL A 1 172 ? 3.513 -7.254 -5.798 1.00 98.44 172 VAL A O 1
ATOM 1307 N N . ASP A 1 173 ? 3.262 -7.870 -7.933 1.00 98.19 173 ASP A N 1
ATOM 1308 C CA . ASP A 1 173 ? 1.832 -8.173 -7.841 1.00 98.19 173 ASP A CA 1
ATOM 1309 C C . ASP A 1 173 ? 1.528 -9.296 -6.843 1.00 98.19 173 ASP A C 1
ATOM 1311 O O . ASP A 1 173 ? 0.576 -9.208 -6.068 1.00 98.19 173 ASP A O 1
ATOM 1315 N N . ARG A 1 174 ? 2.317 -10.376 -6.841 1.00 98.56 174 ARG A N 1
ATOM 1316 C CA . ARG A 1 174 ? 2.141 -11.462 -5.862 1.00 98.56 174 ARG A CA 1
ATOM 1317 C C . ARG A 1 174 ? 2.461 -10.985 -4.454 1.00 98.56 174 ARG A C 1
ATOM 1319 O O . ARG A 1 174 ? 1.665 -11.195 -3.547 1.00 98.56 174 ARG A O 1
ATOM 1326 N N . GLU A 1 175 ? 3.577 -10.288 -4.292 1.00 98.44 175 GLU A N 1
ATOM 1327 C CA . GLU A 1 175 ? 4.044 -9.813 -2.993 1.00 98.44 175 GLU A CA 1
ATOM 1328 C C . GLU A 1 175 ? 3.077 -8.790 -2.371 1.00 98.44 175 GLU A C 1
ATOM 1330 O O . GLU A 1 175 ? 2.792 -8.826 -1.176 1.00 98.44 175 GLU A O 1
ATOM 1335 N N . THR A 1 176 ? 2.522 -7.884 -3.178 1.00 98.50 176 THR A N 1
ATOM 1336 C CA . THR A 1 176 ? 1.497 -6.930 -2.726 1.00 98.50 176 THR A CA 1
ATOM 1337 C C . THR A 1 176 ? 0.204 -7.636 -2.330 1.00 98.50 176 THR A C 1
ATOM 1339 O O . THR A 1 176 ? -0.325 -7.356 -1.254 1.00 98.50 176 THR A O 1
ATOM 1342 N N . ARG A 1 177 ? -0.265 -8.612 -3.120 1.00 98.44 177 ARG A N 1
ATOM 1343 C CA . ARG A 1 177 ? -1.441 -9.429 -2.769 1.00 98.44 177 ARG A CA 1
ATOM 1344 C C . ARG A 1 177 ? -1.232 -10.209 -1.472 1.00 98.44 177 ARG A C 1
ATOM 1346 O O . ARG A 1 177 ? -2.107 -10.187 -0.612 1.00 98.44 177 ARG A O 1
ATOM 1353 N N . GLU A 1 178 ? -0.079 -10.848 -1.298 1.00 98.50 178 GLU A N 1
ATOM 1354 C CA . GLU A 1 178 ? 0.273 -11.565 -0.066 1.00 98.50 178 GLU A CA 1
ATOM 1355 C C . GLU A 1 178 ? 0.283 -10.626 1.144 1.00 98.50 178 GLU A C 1
ATOM 1357 O O . GLU A 1 178 ? -0.313 -10.938 2.177 1.00 98.50 178 GLU A O 1
ATOM 1362 N N . ARG A 1 179 ? 0.880 -9.435 1.001 1.00 98.44 179 ARG A N 1
ATOM 1363 C CA . ARG A 1 179 ? 0.864 -8.409 2.049 1.00 98.44 179 ARG A CA 1
ATOM 1364 C C . ARG A 1 179 ? -0.553 -7.966 2.393 1.00 98.44 179 ARG A C 1
ATOM 1366 O O . ARG A 1 179 ? -0.879 -7.921 3.575 1.00 98.44 179 ARG A O 1
ATOM 1373 N N . THR A 1 180 ? -1.407 -7.684 1.409 1.00 98.56 180 THR A N 1
ATOM 1374 C CA . THR A 1 180 ? -2.806 -7.295 1.660 1.00 98.56 180 THR A CA 1
ATOM 1375 C C . THR A 1 180 ? -3.557 -8.376 2.413 1.00 98.56 180 THR A C 1
ATOM 1377 O O . THR A 1 180 ? -4.146 -8.077 3.446 1.00 98.56 180 THR A O 1
ATOM 1380 N N . VAL A 1 181 ? -3.462 -9.632 1.973 1.00 98.62 181 VAL A N 1
ATOM 1381 C CA . VAL A 1 181 ? -4.107 -10.755 2.666 1.00 98.62 181 VAL A CA 1
ATOM 1382 C C . VAL A 1 181 ? -3.573 -10.895 4.094 1.00 98.62 181 VAL A C 1
ATOM 1384 O O . VAL A 1 181 ? -4.348 -11.120 5.022 1.00 98.62 181 VAL A O 1
ATOM 1387 N N . SER A 1 182 ? -2.267 -10.717 4.309 1.00 98.38 182 SER A N 1
ATOM 1388 C CA . SER A 1 182 ? -1.683 -10.776 5.654 1.00 98.38 182 SER A CA 1
ATOM 1389 C C . SER A 1 182 ? -2.177 -9.644 6.564 1.00 98.38 182 SER A C 1
ATOM 1391 O O . SER A 1 182 ? -2.486 -9.887 7.730 1.00 98.38 182 SER A O 1
ATOM 1393 N N . LEU A 1 183 ? -2.321 -8.427 6.032 1.00 98.50 183 LEU A N 1
ATOM 1394 C CA . LEU A 1 183 ? -2.851 -7.279 6.767 1.00 98.50 183 LEU A CA 1
ATOM 1395 C C . LEU A 1 183 ? -4.336 -7.469 7.088 1.00 98.50 183 LEU A C 1
ATOM 1397 O O . LEU A 1 183 ? -4.755 -7.193 8.207 1.00 98.50 183 LEU A O 1
ATOM 1401 N N . GLU A 1 184 ? -5.124 -7.996 6.151 1.00 98.44 184 GLU A N 1
ATOM 1402 C CA . GLU A 1 184 ? -6.533 -8.331 6.383 1.00 98.44 184 GLU A CA 1
ATOM 1403 C C . GLU A 1 184 ? -6.687 -9.373 7.495 1.00 98.44 184 GLU A C 1
ATOM 1405 O O . GLU A 1 184 ? -7.519 -9.211 8.389 1.00 98.44 184 GLU A O 1
ATOM 1410 N N . GLN A 1 185 ? -5.841 -10.407 7.501 1.00 98.62 185 GLN A N 1
ATOM 1411 C CA . GLN A 1 185 ? -5.827 -11.404 8.572 1.00 98.62 185 GLN A CA 1
ATOM 1412 C C . GLN A 1 185 ? -5.455 -10.788 9.925 1.00 98.62 185 GLN A C 1
ATOM 1414 O O . GLN A 1 185 ? -6.088 -11.105 10.932 1.00 98.62 185 GLN A O 1
ATOM 1419 N N . GLN A 1 186 ? -4.466 -9.891 9.964 1.00 98.44 186 GLN A N 1
ATOM 1420 C CA . GLN A 1 186 ? -4.085 -9.187 11.191 1.00 98.44 186 GLN A CA 1
ATOM 1421 C C . GLN A 1 186 ? -5.211 -8.287 11.707 1.00 98.44 186 GLN A C 1
ATOM 1423 O O . GLN A 1 186 ? -5.514 -8.316 12.899 1.00 98.44 186 GLN A O 1
ATOM 1428 N N . LEU A 1 187 ? -5.866 -7.526 10.826 1.00 98.62 187 LEU A N 1
ATOM 1429 C CA . LEU A 1 187 ? -7.008 -6.686 11.186 1.00 98.62 187 LEU A CA 1
ATOM 1430 C C . LEU A 1 187 ? -8.167 -7.525 11.728 1.00 98.62 187 LEU A C 1
ATOM 1432 O O . LEU A 1 187 ? -8.775 -7.154 12.731 1.00 98.62 187 LEU A O 1
ATOM 1436 N N . GLU A 1 188 ? -8.441 -8.679 11.122 1.00 98.38 188 GLU A N 1
ATOM 1437 C CA . GLU A 1 188 ? -9.486 -9.583 11.597 1.00 98.38 188 GLU A CA 1
ATOM 1438 C C . GLU A 1 188 ? -9.146 -10.177 12.973 1.00 98.38 188 GLU A C 1
ATOM 1440 O O . GLU A 1 188 ? -9.997 -10.194 13.861 1.00 98.38 188 GLU A O 1
ATOM 1445 N N . GLN A 1 189 ? -7.893 -10.578 13.206 1.00 98.50 189 GLN A N 1
ATOM 1446 C CA . GLN A 1 189 ? -7.435 -11.049 14.521 1.00 98.50 189 GLN A CA 1
ATOM 1447 C C . GLN A 1 189 ? -7.527 -9.954 15.592 1.00 98.50 189 GLN A C 1
ATOM 1449 O O . GLN A 1 189 ? -7.988 -10.200 16.713 1.00 98.50 189 GLN A O 1
ATOM 1454 N N . GLN A 1 190 ? -7.119 -8.727 15.255 1.00 98.38 190 GLN A N 1
ATOM 1455 C CA . GLN A 1 190 ? -7.240 -7.577 16.149 1.00 98.38 190 GLN A CA 1
ATOM 1456 C C . GLN A 1 190 ? -8.707 -7.276 16.462 1.00 98.38 190 GLN A C 1
ATOM 1458 O O . GLN A 1 190 ? -9.051 -7.071 17.627 1.00 98.38 190 GLN A O 1
ATOM 1463 N N . ARG A 1 191 ? -9.585 -7.319 15.451 1.00 98.44 191 ARG A N 1
ATOM 1464 C CA . ARG A 1 191 ? -11.033 -7.139 15.608 1.00 98.44 191 ARG A CA 1
ATOM 1465 C C . ARG A 1 191 ? -11.625 -8.190 16.539 1.00 98.44 191 ARG A C 1
ATOM 1467 O O . ARG A 1 191 ? -12.331 -7.831 17.476 1.00 98.44 191 ARG A O 1
ATOM 1474 N N . GLN A 1 192 ? -11.310 -9.465 16.325 1.00 98.56 192 GLN A N 1
ATOM 1475 C CA . GLN A 1 192 ? -11.779 -10.560 17.179 1.00 98.56 192 GLN A CA 1
ATOM 1476 C C . GLN A 1 192 ? -11.305 -10.391 18.624 1.00 98.56 192 GLN A C 1
ATOM 1478 O O . GLN A 1 192 ? -12.090 -10.542 19.556 1.00 98.56 192 GLN A O 1
ATOM 1483 N N . THR A 1 193 ? -10.047 -9.993 18.819 1.00 98.50 193 THR A N 1
ATOM 1484 C CA . THR A 1 193 ? -9.493 -9.738 20.155 1.00 98.50 193 THR A CA 1
ATOM 1485 C C . THR A 1 193 ? -10.185 -8.558 20.841 1.00 98.50 193 THR A C 1
ATOM 1487 O O . THR A 1 193 ? -10.507 -8.633 22.026 1.00 98.50 193 THR A O 1
ATOM 1490 N N . ALA A 1 194 ? -10.426 -7.463 20.117 1.00 98.38 194 ALA A N 1
ATOM 1491 C CA . ALA A 1 194 ? -11.113 -6.291 20.650 1.00 98.38 194 ALA A CA 1
ATOM 1492 C C . ALA A 1 194 ? -12.566 -6.610 21.029 1.00 98.38 194 ALA A C 1
ATOM 1494 O O . ALA A 1 194 ? -13.008 -6.246 22.118 1.00 98.38 194 ALA A O 1
ATOM 1495 N N . LEU A 1 195 ? -13.285 -7.344 20.174 1.00 98.62 195 LEU A N 1
ATOM 1496 C CA . LEU A 1 195 ? -14.644 -7.800 20.461 1.00 98.62 195 LEU A CA 1
ATOM 1497 C C . LEU A 1 195 ? -14.678 -8.733 21.674 1.00 98.62 195 LEU A C 1
ATOM 1499 O O . LEU A 1 195 ? -15.483 -8.511 22.572 1.00 98.62 195 LEU A O 1
ATOM 1503 N N . GLY A 1 196 ? -13.753 -9.692 21.766 1.00 98.62 196 GLY A N 1
ATOM 1504 C CA . GLY A 1 196 ? -13.655 -10.577 22.927 1.00 98.62 196 GLY A CA 1
ATOM 1505 C C . GLY A 1 196 ? -13.412 -9.820 24.239 1.00 98.62 196 GLY A C 1
ATOM 1506 O O . GLY A 1 196 ? -14.011 -10.146 25.263 1.00 98.62 196 GLY A O 1
ATOM 1507 N N . LYS A 1 197 ? -12.593 -8.758 24.218 1.00 98.62 197 LYS A N 1
ATOM 1508 C CA . LYS A 1 197 ? -12.394 -7.878 25.385 1.00 98.62 197 LYS A CA 1
ATOM 1509 C C . LYS A 1 197 ? -13.674 -7.132 25.765 1.00 98.62 197 LYS A C 1
ATOM 1511 O O . LYS A 1 197 ? -14.053 -7.148 26.932 1.00 98.62 197 LYS A O 1
ATOM 1516 N N . LEU A 1 198 ? -14.360 -6.533 24.790 1.00 98.75 198 LEU A N 1
ATOM 1517 C CA . LEU A 1 198 ? -15.626 -5.829 25.024 1.00 98.75 198 LEU A CA 1
ATOM 1518 C C . LEU A 1 198 ? -16.715 -6.770 25.557 1.00 98.75 198 LEU A C 1
ATOM 1520 O O . LEU A 1 198 ? -17.487 -6.393 26.437 1.00 98.75 198 LEU A O 1
ATOM 1524 N N . GLU A 1 199 ? -16.772 -8.005 25.063 1.00 98.69 199 GLU A N 1
ATOM 1525 C CA . GLU A 1 199 ? -17.693 -9.030 25.554 1.00 98.69 199 GLU A CA 1
ATOM 1526 C C . GLU A 1 199 ? -17.382 -9.436 26.998 1.00 98.69 199 GLU A C 1
ATOM 1528 O O . GLU A 1 199 ? -18.301 -9.527 27.817 1.00 98.69 199 GLU A O 1
ATOM 1533 N N . ALA A 1 200 ? -16.103 -9.612 27.342 1.00 98.69 200 ALA A N 1
ATOM 1534 C CA . ALA A 1 200 ? -15.677 -9.909 28.708 1.00 98.69 200 ALA A CA 1
ATOM 1535 C C . ALA A 1 200 ? -15.994 -8.757 29.679 1.00 98.69 200 ALA A C 1
ATOM 1537 O O . ALA A 1 200 ? -16.510 -8.991 30.774 1.00 98.69 200 ALA A O 1
ATOM 1538 N N . GLU A 1 201 ? -15.748 -7.509 29.275 1.00 98.69 201 GLU A N 1
ATOM 1539 C CA . GLU A 1 201 ? -16.106 -6.322 30.061 1.00 98.69 201 GLU A CA 1
ATOM 1540 C C . GLU A 1 201 ? -17.619 -6.200 30.240 1.00 98.69 201 GLU A C 1
ATOM 1542 O O . GLU A 1 201 ? -18.093 -5.979 31.357 1.00 98.69 201 GLU A O 1
ATOM 1547 N N . ARG A 1 202 ? -18.395 -6.421 29.172 1.00 98.75 202 ARG A N 1
ATOM 1548 C CA . ARG A 1 202 ? -19.859 -6.453 29.244 1.00 98.75 202 ARG A CA 1
ATOM 1549 C C . ARG A 1 202 ? -20.331 -7.515 30.234 1.00 98.75 202 ARG A C 1
ATOM 1551 O O . ARG A 1 202 ? -21.205 -7.226 31.051 1.00 98.75 202 ARG A O 1
ATOM 1558 N N . ALA A 1 203 ? -19.777 -8.725 30.171 1.00 98.69 203 ALA A N 1
ATOM 1559 C CA . ALA A 1 203 ? -20.131 -9.810 31.080 1.00 98.69 203 ALA A CA 1
ATOM 1560 C C . ALA A 1 203 ? -19.807 -9.439 32.537 1.00 98.69 203 ALA A C 1
ATOM 1562 O O . ALA A 1 203 ? -20.672 -9.559 33.407 1.00 98.69 203 ALA A O 1
ATOM 1563 N N . ARG A 1 204 ? -18.615 -8.888 32.795 1.00 98.75 204 ARG A N 1
ATOM 1564 C CA . ARG A 1 204 ? -18.210 -8.405 34.122 1.00 98.75 204 ARG A CA 1
ATOM 1565 C C . ARG A 1 204 ? -19.156 -7.330 34.660 1.00 98.75 204 ARG A C 1
ATOM 1567 O O . ARG A 1 204 ? -19.663 -7.477 35.768 1.00 98.75 204 ARG A O 1
ATOM 1574 N N . LEU A 1 205 ? -19.423 -6.283 33.877 1.00 98.75 205 LEU A N 1
ATOM 1575 C CA . LEU A 1 205 ? -20.330 -5.202 34.276 1.00 98.75 205 LEU A CA 1
ATOM 1576 C C . LEU A 1 205 ? -21.749 -5.725 34.514 1.00 98.75 205 LEU A C 1
ATOM 1578 O O . LEU A 1 205 ? -22.412 -5.309 35.460 1.00 98.75 205 LEU A O 1
ATOM 1582 N N . SER A 1 206 ? -22.217 -6.669 33.692 1.00 98.62 206 SER A N 1
ATOM 1583 C CA . SER A 1 206 ? -23.531 -7.286 33.892 1.00 98.62 206 SER A CA 1
ATOM 1584 C C . SER A 1 206 ? -23.616 -8.054 35.214 1.00 98.62 206 SER A C 1
ATOM 1586 O O . SER A 1 206 ? -24.609 -7.920 35.930 1.00 98.62 206 SER A O 1
ATOM 1588 N N . HIS A 1 207 ? -22.553 -8.775 35.580 1.00 98.81 207 HIS A N 1
ATOM 1589 C CA . HIS A 1 207 ? -22.466 -9.500 36.842 1.00 98.81 207 HIS A CA 1
ATOM 1590 C C . HIS A 1 207 ? -22.424 -8.550 38.047 1.00 98.81 207 HIS A C 1
ATOM 1592 O O . HIS A 1 207 ? -23.133 -8.763 39.027 1.00 98.81 207 HIS A O 1
ATOM 1598 N N . GLU A 1 208 ? -21.660 -7.459 37.961 1.00 98.69 208 GLU A N 1
ATOM 1599 C CA . GLU A 1 208 ? -21.592 -6.439 39.013 1.00 98.69 208 GLU A CA 1
ATOM 1600 C C . GLU A 1 208 ? -22.942 -5.742 39.224 1.00 98.69 208 GLU A C 1
ATOM 1602 O O . GLU A 1 208 ? -23.385 -5.574 40.359 1.00 98.69 208 GLU A O 1
ATOM 1607 N N . VAL A 1 209 ? -23.656 -5.415 38.142 1.00 98.81 209 VAL A N 1
ATOM 1608 C CA . VAL A 1 209 ? -25.016 -4.859 38.223 1.00 98.81 209 VAL A CA 1
ATOM 1609 C C . VAL A 1 209 ? -25.973 -5.831 38.911 1.00 98.81 209 VAL A C 1
ATOM 1611 O O . VAL A 1 209 ? -26.808 -5.407 39.714 1.00 98.81 209 VAL A O 1
ATOM 1614 N N . GLU A 1 210 ? -25.890 -7.125 38.611 1.00 98.81 210 GLU A N 1
ATOM 1615 C CA . GLU A 1 210 ? -26.723 -8.130 39.271 1.00 98.81 210 GLU A CA 1
ATOM 1616 C C . GLU A 1 210 ? -26.371 -8.288 40.757 1.00 98.81 210 GLU A C 1
ATOM 1618 O O . GLU A 1 210 ? -27.279 -8.322 41.592 1.00 98.81 210 GLU A O 1
ATOM 1623 N N . GLY A 1 211 ? -25.079 -8.268 41.096 1.00 98.75 211 GLY A N 1
ATOM 1624 C CA . GLY A 1 211 ? -24.592 -8.260 42.475 1.00 98.75 211 GLY A CA 1
ATOM 1625 C C . GLY A 1 211 ? -25.036 -7.026 43.269 1.00 98.75 211 GLY A C 1
ATOM 1626 O O . GLY A 1 211 ? -25.491 -7.140 44.404 1.00 98.75 211 GLY A O 1
ATOM 1627 N N . LEU A 1 212 ? -24.999 -5.834 42.669 1.00 98.81 212 LEU A N 1
ATOM 1628 C CA . LEU A 1 212 ? -25.499 -4.612 43.308 1.00 98.81 212 LEU A CA 1
ATOM 1629 C C . LEU A 1 212 ? -27.016 -4.672 43.536 1.00 98.81 212 LEU A C 1
ATOM 1631 O O . LEU A 1 212 ? -27.503 -4.247 44.585 1.00 98.81 212 LEU A O 1
ATOM 1635 N N . LYS A 1 213 ? -27.773 -5.248 42.594 1.00 98.69 213 LYS A N 1
ATOM 1636 C CA . LYS A 1 213 ? -29.225 -5.447 42.738 1.00 98.69 213 LYS A CA 1
ATOM 1637 C C . LYS A 1 213 ? -29.574 -6.471 43.817 1.00 98.69 213 LYS A C 1
ATOM 1639 O O . LYS A 1 213 ? -30.568 -6.289 44.524 1.00 98.69 213 LYS A O 1
ATOM 1644 N N . SER A 1 214 ? -28.818 -7.564 43.945 1.00 98.75 214 SER A N 1
ATOM 1645 C CA . SER A 1 214 ? -29.025 -8.521 45.039 1.00 98.75 214 SER A CA 1
ATOM 1646 C C . SER A 1 214 ? -28.684 -7.884 46.386 1.00 98.75 214 SER A C 1
ATOM 1648 O O . SER A 1 214 ? -29.518 -7.934 47.290 1.00 98.75 214 SER A O 1
ATOM 1650 N N . PHE A 1 215 ? -27.554 -7.175 46.477 1.00 98.81 215 PHE A N 1
ATOM 1651 C CA . PHE A 1 215 ? -27.157 -6.424 47.667 1.00 98.81 215 PHE A CA 1
ATOM 1652 C C . PHE A 1 215 ? -28.219 -5.401 48.094 1.00 98.81 215 PHE A C 1
ATOM 1654 O O . PHE A 1 215 ? -28.594 -5.353 49.264 1.00 98.81 215 PHE A O 1
ATOM 1661 N N . GLU A 1 216 ? -28.769 -4.620 47.159 1.00 98.62 216 GLU A N 1
ATOM 1662 C CA . GLU A 1 216 ? -29.848 -3.663 47.435 1.00 98.62 216 GLU A CA 1
ATOM 1663 C C . GLU A 1 216 ? -31.096 -4.359 47.999 1.00 98.62 216 GLU A C 1
ATOM 1665 O O . GLU A 1 216 ? -31.680 -3.892 48.985 1.00 98.62 216 GLU A O 1
ATOM 1670 N N . ARG A 1 217 ? -31.519 -5.480 47.394 1.00 98.75 217 ARG A N 1
ATOM 1671 C CA . ARG A 1 217 ? -32.679 -6.253 47.868 1.00 98.75 217 ARG A CA 1
ATOM 1672 C C . ARG A 1 217 ? -32.457 -6.786 49.277 1.00 98.75 217 ARG A C 1
ATOM 1674 O O . ARG A 1 217 ? -33.348 -6.654 50.116 1.00 98.75 217 ARG A O 1
ATOM 1681 N N . GLU A 1 218 ? -31.282 -7.342 49.546 1.00 98.75 218 GLU A N 1
ATOM 1682 C CA . GLU A 1 218 ? -30.922 -7.833 50.873 1.00 98.75 218 GLU A CA 1
ATOM 1683 C C . GLU A 1 218 ? -30.847 -6.704 51.899 1.00 98.75 218 GLU A C 1
ATOM 1685 O O . GLU A 1 218 ? -31.418 -6.827 52.980 1.00 98.75 218 GLU A O 1
ATOM 1690 N N . TYR A 1 219 ? -30.206 -5.584 51.562 1.00 98.56 219 TYR A N 1
ATOM 1691 C CA . TYR A 1 219 ? -30.103 -4.420 52.438 1.00 98.56 219 TYR A CA 1
ATOM 1692 C C . TYR A 1 219 ? -31.484 -3.865 52.795 1.00 98.56 219 TYR A C 1
ATOM 1694 O O . TYR A 1 219 ? -31.783 -3.662 53.972 1.00 98.56 219 TYR A O 1
ATOM 1702 N N . ARG A 1 220 ? -32.372 -3.698 51.804 1.00 98.50 220 ARG A N 1
ATOM 1703 C CA . ARG A 1 220 ? -33.767 -3.293 52.040 1.00 98.50 220 ARG A CA 1
ATOM 1704 C C . ARG A 1 220 ? -34.520 -4.297 52.907 1.00 98.50 220 ARG A C 1
ATOM 1706 O O . ARG A 1 220 ? -35.299 -3.882 53.762 1.00 98.50 220 ARG A O 1
ATOM 1713 N N . GLY A 1 221 ? -34.296 -5.594 52.703 1.00 98.62 221 GLY A N 1
ATOM 1714 C CA . GLY A 1 221 ? -34.872 -6.651 53.535 1.00 98.62 221 GLY A CA 1
ATOM 1715 C C . GLY A 1 221 ? -34.413 -6.563 54.993 1.00 98.62 221 GLY A C 1
ATOM 1716 O O . GLY A 1 221 ? -35.246 -6.559 55.897 1.00 98.62 221 GLY A O 1
ATOM 1717 N N . ARG A 1 222 ? -33.103 -6.410 55.223 1.00 98.56 222 ARG A N 1
ATOM 1718 C CA . ARG A 1 222 ? -32.508 -6.253 56.562 1.00 98.56 222 ARG A CA 1
ATOM 1719 C C . ARG A 1 222 ? -32.994 -4.978 57.248 1.00 98.56 222 ARG A C 1
ATOM 1721 O O . ARG A 1 222 ? -33.376 -5.031 58.412 1.00 98.56 222 ARG A O 1
ATOM 1728 N N . LEU A 1 223 ? -33.043 -3.856 56.526 1.00 98.44 223 LEU A N 1
ATOM 1729 C CA . LEU A 1 223 ? -33.556 -2.588 57.048 1.00 98.44 223 LEU A CA 1
ATOM 1730 C C . LEU A 1 223 ? -35.033 -2.702 57.441 1.00 98.44 223 LEU A C 1
ATOM 1732 O O . LEU A 1 223 ? -35.414 -2.239 58.512 1.00 98.44 223 LEU A O 1
ATOM 1736 N N . ARG A 1 224 ? -35.857 -3.358 56.612 1.00 98.56 224 ARG A N 1
ATOM 1737 C CA . ARG A 1 224 ? -37.268 -3.612 56.932 1.00 98.56 224 ARG A CA 1
ATOM 1738 C C . ARG A 1 224 ? -37.409 -4.451 58.200 1.00 98.56 224 ARG A C 1
ATOM 1740 O O . ARG A 1 224 ? -38.101 -4.026 59.115 1.00 98.56 224 ARG A O 1
ATOM 1747 N N . SER A 1 225 ? -36.717 -5.587 58.277 1.00 98.50 225 SER A N 1
ATOM 1748 C CA . SER A 1 225 ? -36.771 -6.473 59.447 1.00 98.50 225 SER A CA 1
ATOM 1749 C C . SER A 1 225 ? -36.291 -5.777 60.727 1.00 98.50 225 SER A C 1
ATOM 1751 O O . SER A 1 225 ? -36.894 -5.946 61.784 1.00 98.50 225 SER A O 1
ATOM 1753 N N . PHE A 1 226 ? -35.256 -4.937 60.634 1.00 98.25 226 PHE A N 1
ATOM 1754 C CA . PHE A 1 226 ? -34.784 -4.124 61.754 1.00 98.25 226 PHE A CA 1
ATOM 1755 C C . PHE A 1 226 ? -35.852 -3.135 62.244 1.00 98.25 226 PHE A C 1
ATOM 1757 O O . PHE A 1 226 ? -36.132 -3.083 63.441 1.00 98.25 226 PHE A O 1
ATOM 1764 N N . LEU A 1 227 ? -36.482 -2.390 61.327 1.00 97.94 227 LEU A N 1
ATOM 1765 C CA . LEU A 1 227 ? -37.544 -1.434 61.661 1.00 97.94 227 LEU A CA 1
ATOM 1766 C C . LEU A 1 227 ? -38.790 -2.130 62.233 1.00 97.94 227 LEU A C 1
ATOM 1768 O O . LEU A 1 227 ? -39.359 -1.658 63.214 1.00 97.94 227 LEU A O 1
ATOM 1772 N N . GLU A 1 228 ? -39.193 -3.271 61.672 1.00 97.56 228 GLU A N 1
ATOM 1773 C CA . GLU A 1 228 ? -40.289 -4.100 62.197 1.00 97.56 228 GLU A CA 1
ATOM 1774 C C . GLU A 1 228 ? -39.974 -4.632 63.605 1.00 97.56 228 GLU A C 1
ATOM 1776 O O . GLU A 1 228 ? -40.834 -4.610 64.490 1.00 97.56 228 GLU A O 1
ATOM 1781 N N . GLY A 1 229 ? -38.726 -5.041 63.85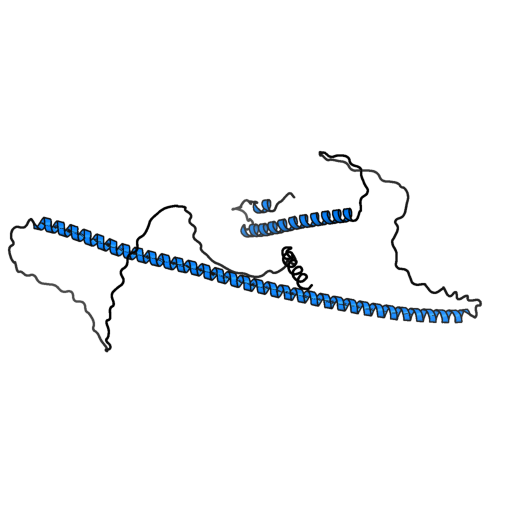0 1.00 97.94 229 GLY A N 1
ATOM 1782 C CA . GLY A 1 229 ? -38.248 -5.438 65.173 1.00 97.94 229 GLY A CA 1
ATOM 1783 C C . GLY A 1 229 ? -38.313 -4.295 66.191 1.00 97.94 229 GLY A C 1
ATOM 1784 O O . GLY A 1 229 ? -38.817 -4.490 67.297 1.00 97.94 229 GLY A O 1
ATOM 1785 N N . GLN A 1 230 ? -37.871 -3.089 65.814 1.00 96.69 230 GLN A N 1
ATOM 1786 C CA . GLN A 1 230 ? -37.958 -1.897 66.669 1.00 96.69 230 GLN A CA 1
ATOM 1787 C C . GLN A 1 230 ? -39.408 -1.508 66.985 1.00 96.69 230 GLN A C 1
ATOM 1789 O O . GLN A 1 230 ? -39.727 -1.207 68.134 1.00 96.69 230 GLN A O 1
ATOM 1794 N N . LEU A 1 231 ? -40.303 -1.551 65.994 1.00 96.38 231 LEU A N 1
ATOM 1795 C CA . LEU A 1 231 ? -41.731 -1.294 66.197 1.00 96.38 231 LEU A CA 1
ATOM 1796 C C . LEU A 1 231 ? -42.361 -2.317 67.145 1.00 96.38 231 LEU A C 1
ATOM 1798 O O . LEU A 1 231 ? -43.081 -1.934 68.063 1.00 96.38 231 LEU A O 1
ATOM 1802 N N . THR A 1 232 ? -42.043 -3.602 66.976 1.00 96.19 232 THR A N 1
ATOM 1803 C CA . THR A 1 232 ? -42.560 -4.670 67.844 1.00 96.19 232 THR A CA 1
ATOM 1804 C C . THR A 1 232 ? -42.107 -4.484 69.293 1.00 96.19 232 THR A C 1
ATOM 1806 O O . THR A 1 232 ? -42.918 -4.639 70.200 1.00 96.19 232 THR A O 1
ATOM 1809 N N . GLN A 1 233 ? -40.851 -4.087 69.526 1.00 95.00 233 GLN A N 1
ATOM 1810 C CA . GLN A 1 233 ? -40.337 -3.776 70.869 1.00 95.00 233 GLN A CA 1
ATOM 1811 C C . GLN A 1 233 ? -41.017 -2.553 71.500 1.00 95.00 233 GLN A C 1
ATOM 1813 O O . GLN A 1 233 ? -41.251 -2.522 72.708 1.00 95.00 233 GLN A O 1
ATOM 1818 N N . LEU A 1 234 ? -41.338 -1.531 70.702 1.00 93.62 234 LEU A N 1
ATOM 1819 C CA . LEU A 1 234 ? -42.071 -0.356 71.178 1.00 93.62 234 LEU A CA 1
ATOM 1820 C C . LEU A 1 234 ? -43.524 -0.702 71.515 1.00 93.62 234 LEU A C 1
ATOM 1822 O O . LEU A 1 234 ? -44.018 -0.278 72.558 1.00 93.62 234 LEU A O 1
ATOM 1826 N N . THR A 1 235 ? -44.187 -1.504 70.680 1.00 91.94 235 THR A N 1
ATOM 1827 C CA . THR A 1 235 ? -45.529 -2.020 70.963 1.00 91.94 235 THR A CA 1
ATOM 1828 C C . THR A 1 235 ? -45.527 -2.901 72.201 1.00 91.94 235 THR A C 1
ATOM 1830 O O . THR A 1 235 ? -46.369 -2.674 73.059 1.00 91.94 235 THR A O 1
ATOM 1833 N N . SER A 1 236 ? -44.580 -3.836 72.345 1.00 90.44 236 SER A N 1
ATOM 1834 C CA . SER A 1 236 ? -44.520 -4.725 73.512 1.00 90.44 236 SER A CA 1
ATOM 1835 C C . SER A 1 236 ? -44.317 -3.935 74.806 1.00 90.44 236 SER A C 1
ATOM 1837 O O . SER A 1 236 ? -45.043 -4.140 75.773 1.00 90.44 236 SER A O 1
ATOM 1839 N N . ARG A 1 237 ? -43.396 -2.959 74.787 1.00 83.44 237 ARG A N 1
ATOM 1840 C CA . ARG A 1 237 ? -43.130 -2.059 75.917 1.00 83.44 237 ARG A CA 1
ATOM 1841 C C . ARG A 1 237 ? -44.311 -1.139 76.242 1.00 83.44 237 ARG A C 1
ATOM 1843 O O . ARG A 1 237 ? -44.465 -0.745 77.391 1.00 83.44 237 ARG A O 1
ATOM 1850 N N . GLY A 1 238 ? -45.116 -0.770 75.245 1.00 73.81 238 GLY A N 1
ATOM 1851 C CA . GLY A 1 238 ? -46.356 -0.015 75.438 1.00 73.81 238 GLY A CA 1
ATOM 1852 C C . GLY A 1 238 ? -47.529 -0.881 75.909 1.00 73.81 238 GLY A C 1
ATOM 1853 O O . GLY A 1 238 ? -48.396 -0.386 76.615 1.00 73.81 238 GLY A O 1
ATOM 1854 N N . SER A 1 239 ? -47.556 -2.169 75.558 1.00 63.66 239 SER A N 1
ATOM 1855 C CA . SER A 1 239 ? -48.610 -3.111 75.960 1.00 63.66 239 SER A CA 1
ATOM 1856 C C . SER A 1 239 ? -48.425 -3.712 77.355 1.00 63.66 239 SER A C 1
ATOM 1858 O O . SER A 1 239 ? -49.382 -4.263 77.892 1.00 63.66 239 SER A O 1
ATOM 1860 N N . ASP A 1 240 ? -47.247 -3.563 77.972 1.00 58.16 240 ASP A N 1
ATOM 1861 C CA . ASP A 1 240 ? -47.070 -3.799 79.415 1.00 58.16 240 ASP A CA 1
ATOM 1862 C C . ASP A 1 240 ? -47.885 -2.797 80.265 1.00 58.16 240 ASP A C 1
ATOM 1864 O O . ASP A 1 240 ? -48.103 -3.018 81.457 1.00 58.16 240 ASP A O 1
ATOM 1868 N N . ASP A 1 241 ? -48.390 -1.725 79.642 1.00 54.69 241 ASP A N 1
ATOM 1869 C CA . ASP A 1 241 ? -49.328 -0.766 80.216 1.00 54.69 241 ASP A CA 1
ATOM 1870 C C . ASP A 1 241 ? -50.728 -0.975 79.598 1.00 54.69 241 ASP A C 1
ATOM 1872 O O . ASP A 1 241 ? -51.149 -0.302 78.658 1.00 54.69 241 ASP A O 1
ATOM 1876 N N . THR A 1 242 ? -51.476 -1.980 80.069 1.00 51.22 242 THR A N 1
ATOM 1877 C CA . THR A 1 242 ? -52.933 -2.046 79.837 1.00 51.22 242 THR A CA 1
ATOM 1878 C C . THR A 1 242 ? -53.672 -2.639 81.042 1.00 51.22 242 THR A C 1
ATOM 1880 O O . THR A 1 242 ? -53.552 -3.835 81.314 1.00 51.22 242 THR A O 1
ATOM 1883 N N . PRO A 1 243 ? -54.531 -1.860 81.729 1.00 48.91 243 PRO A N 1
ATOM 1884 C CA . PRO A 1 243 ? -55.686 -2.386 82.442 1.00 48.91 243 PRO A CA 1
ATOM 1885 C C . PRO A 1 243 ? -56.869 -2.614 81.479 1.00 48.91 243 PRO A C 1
ATOM 1887 O O . PRO A 1 243 ? -57.140 -1.785 80.619 1.00 48.91 243 PRO A O 1
ATOM 1890 N N . LEU A 1 244 ? -57.554 -3.748 81.679 1.00 49.19 244 LEU A N 1
ATOM 1891 C CA . LEU A 1 244 ? -58.920 -4.154 81.286 1.00 49.19 244 LEU A CA 1
ATOM 1892 C C . LEU A 1 244 ? -59.652 -3.459 80.107 1.00 49.19 244 LEU A C 1
ATOM 1894 O O . LEU A 1 244 ? -59.885 -2.255 80.084 1.00 49.19 244 LEU A O 1
ATOM 1898 N N . ALA A 1 245 ? -60.211 -4.304 79.232 1.00 46.06 245 ALA A N 1
ATOM 1899 C CA . ALA A 1 245 ? -61.244 -3.979 78.240 1.00 46.06 245 ALA A CA 1
ATOM 1900 C C . ALA A 1 245 ? -62.480 -3.248 78.820 1.00 46.06 245 ALA A C 1
ATOM 1902 O O . ALA A 1 245 ? -62.799 -3.398 80.003 1.00 46.06 245 ALA A O 1
ATOM 1903 N N . PRO A 1 246 ? -63.287 -2.602 77.952 1.00 54.28 246 PRO A N 1
ATOM 1904 C CA . PRO A 1 246 ? -64.653 -3.112 77.804 1.00 54.28 246 PRO A CA 1
ATOM 1905 C C . PRO A 1 246 ? -65.182 -3.168 76.357 1.00 54.28 246 PRO A C 1
ATOM 1907 O O . PRO A 1 246 ? -64.562 -2.738 75.390 1.00 54.28 246 PRO A O 1
ATOM 1910 N N . ALA A 1 247 ? -66.351 -3.798 76.265 1.00 42.91 247 ALA A N 1
ATOM 1911 C CA . ALA A 1 247 ? -67.056 -4.291 75.095 1.00 42.91 247 ALA A CA 1
ATOM 1912 C C . ALA A 1 247 ? -67.712 -3.234 74.179 1.00 42.91 247 ALA A C 1
ATOM 1914 O O . ALA A 1 247 ? -68.032 -2.129 74.600 1.00 42.91 247 ALA A O 1
ATOM 1915 N N . ALA A 1 248 ? -67.966 -3.690 72.946 1.00 48.34 248 ALA A N 1
ATOM 1916 C CA . ALA A 1 248 ? -69.086 -3.424 72.031 1.00 48.34 248 ALA A CA 1
ATOM 1917 C C . ALA A 1 248 ? -69.822 -2.065 72.058 1.00 48.34 248 ALA A C 1
ATOM 1919 O O . ALA A 1 248 ? -70.455 -1.689 73.039 1.00 48.34 248 ALA A O 1
ATOM 1920 N N . SER A 1 249 ? -69.941 -1.454 70.874 1.00 37.66 249 SER A N 1
ATOM 1921 C CA . SER A 1 249 ? -71.080 -0.601 70.522 1.00 37.66 249 SER A CA 1
ATOM 1922 C C . SER A 1 249 ? -71.366 -0.673 69.021 1.00 37.66 249 SER A C 1
ATOM 1924 O O . SER A 1 249 ? -70.511 -0.398 68.181 1.00 37.66 249 SER A O 1
ATOM 1926 N N . THR A 1 250 ? -72.588 -1.099 68.726 1.00 44.03 250 THR A N 1
ATOM 1927 C CA . THR A 1 250 ? -73.237 -1.218 67.422 1.00 44.03 250 THR A CA 1
ATOM 1928 C C . THR A 1 250 ? -73.879 0.117 67.028 1.00 44.03 250 THR A C 1
ATOM 1930 O O . THR A 1 250 ? -74.497 0.766 67.866 1.00 44.03 250 THR A O 1
ATOM 1933 N N . GLY A 1 251 ? -73.834 0.463 65.739 1.00 36.34 251 GLY A N 1
ATOM 1934 C CA . GLY A 1 251 ? -74.602 1.548 65.103 1.00 36.34 251 GLY A CA 1
ATOM 1935 C C . GLY A 1 251 ? -73.705 2.312 64.126 1.00 36.34 251 GLY A C 1
ATOM 1936 O O . GLY A 1 251 ? -72.669 2.813 64.528 1.00 36.34 251 GLY A O 1
ATOM 1937 N N . GLY A 1 252 ? -73.937 2.379 62.817 1.00 35.59 252 GLY A N 1
ATOM 1938 C CA . GLY A 1 252 ? -75.191 2.457 62.073 1.00 35.59 252 GLY A CA 1
ATOM 1939 C C . GLY A 1 252 ? -75.174 3.799 61.330 1.00 35.59 252 GLY A C 1
ATOM 1940 O O . GLY A 1 252 ? -75.300 4.835 61.970 1.00 35.59 252 GLY A O 1
ATOM 1941 N N . GLY A 1 253 ? -74.975 3.796 60.007 1.00 34.78 253 GLY A N 1
ATOM 1942 C CA . GLY A 1 253 ? -74.937 5.027 59.208 1.00 34.78 253 GLY A CA 1
ATOM 1943 C C . GLY A 1 253 ? -74.568 4.795 57.741 1.00 34.78 253 GLY A C 1
ATOM 1944 O O . GLY A 1 253 ? -73.427 4.485 57.428 1.00 34.78 253 GLY A O 1
ATOM 1945 N N . SER A 1 254 ? -75.576 4.912 56.884 1.00 37.72 254 SER A N 1
ATOM 1946 C CA . SER A 1 254 ? -75.655 4.571 55.459 1.00 37.72 254 SER A CA 1
ATOM 1947 C C . SER A 1 254 ? -75.122 5.634 54.474 1.00 37.72 254 SER A C 1
ATOM 1949 O O . SER A 1 254 ? -75.027 6.803 54.833 1.00 37.72 254 SER A O 1
ATOM 1951 N N . ALA A 1 255 ? -75.002 5.199 53.202 1.00 40.78 255 ALA A N 1
ATOM 1952 C CA . ALA A 1 255 ? -74.969 5.952 51.924 1.00 40.78 255 ALA A CA 1
ATOM 1953 C C . ALA A 1 255 ? -73.623 6.637 51.561 1.00 40.78 255 ALA A C 1
ATOM 1955 O O . ALA A 1 255 ? -72.920 7.107 52.439 1.00 40.78 255 ALA A O 1
ATOM 1956 N N . ASP A 1 256 ? -73.153 6.710 50.310 1.00 35.56 256 ASP A N 1
ATOM 1957 C CA . ASP A 1 256 ? -73.850 6.791 49.020 1.00 35.56 256 ASP A CA 1
ATOM 1958 C C . ASP A 1 256 ? -72.934 6.422 47.816 1.00 35.56 256 ASP A C 1
ATOM 1960 O O . ASP A 1 256 ? -71.710 6.489 47.889 1.00 35.56 256 ASP A O 1
ATOM 1964 N N . SER A 1 257 ? -73.615 6.023 46.740 1.00 41.41 257 SER A N 1
ATOM 1965 C CA . SER A 1 257 ? -73.329 5.808 45.312 1.00 41.41 257 SER A CA 1
ATOM 1966 C C . SER A 1 257 ? -71.995 6.205 44.662 1.00 41.41 257 SER A C 1
ATOM 1968 O O . SER A 1 257 ? -71.447 7.284 44.853 1.00 41.41 257 SER A O 1
ATOM 1970 N N . GLY A 1 258 ? -71.598 5.372 43.691 1.00 36.88 258 GLY A N 1
ATOM 1971 C CA . GLY A 1 258 ? -70.609 5.706 42.665 1.00 36.88 258 GLY A CA 1
ATOM 1972 C C . GLY A 1 258 ? -70.331 4.542 41.716 1.00 36.88 258 GLY A C 1
ATOM 1973 O O . GLY A 1 258 ? -69.259 3.950 41.745 1.00 36.88 258 GLY A O 1
ATOM 1974 N N . SER A 1 259 ? -71.330 4.170 40.918 1.00 47.41 259 SER A N 1
ATOM 1975 C CA . SER A 1 259 ? -71.231 3.211 39.815 1.00 47.41 259 SER A CA 1
ATOM 1976 C C . SER A 1 259 ? -70.256 3.683 38.733 1.00 47.41 259 SER A C 1
ATOM 1978 O O . SER A 1 259 ? -70.449 4.783 38.227 1.00 47.41 259 SER A O 1
ATOM 1980 N N . ASP A 1 260 ? -69.340 2.828 38.267 1.00 43.09 260 ASP A N 1
ATOM 1981 C CA . ASP A 1 260 ? -69.079 2.785 36.825 1.00 43.09 260 ASP A CA 1
ATOM 1982 C C . ASP A 1 260 ? -68.589 1.426 36.307 1.00 43.09 260 ASP A C 1
ATOM 1984 O O . ASP A 1 260 ? -67.969 0.618 37.003 1.00 43.09 260 ASP A O 1
ATOM 1988 N N . ALA A 1 261 ? -68.997 1.159 35.075 1.00 40.47 261 ALA A N 1
ATOM 1989 C CA . ALA A 1 261 ? -69.289 -0.145 34.518 1.00 40.47 261 ALA A CA 1
ATOM 1990 C C . ALA A 1 261 ? -68.058 -0.926 34.029 1.00 40.47 261 ALA A C 1
ATOM 1992 O O . ALA A 1 261 ? -67.225 -0.432 33.271 1.00 40.47 261 ALA A O 1
ATOM 1993 N N . ARG A 1 262 ? -68.029 -2.228 34.346 1.00 40.12 262 ARG A N 1
ATOM 1994 C CA . ARG A 1 262 ? -67.254 -3.231 33.602 1.00 40.12 262 ARG A CA 1
ATOM 1995 C C . ARG A 1 262 ? -68.145 -3.883 32.549 1.00 40.12 262 ARG A C 1
ATOM 1997 O O . ARG A 1 262 ? -69.159 -4.494 32.881 1.00 40.12 262 ARG A O 1
ATOM 2004 N N . ARG A 1 263 ? -67.739 -3.772 31.281 1.00 35.31 263 ARG A N 1
ATOM 2005 C CA . ARG A 1 263 ? -68.307 -4.504 30.142 1.00 35.31 263 ARG A CA 1
ATOM 2006 C C . ARG A 1 263 ? -67.629 -5.871 29.986 1.00 35.31 263 ARG A C 1
ATOM 2008 O O . ARG A 1 263 ? -66.456 -6.043 30.301 1.00 35.31 263 ARG A O 1
ATOM 2015 N N . ALA A 1 264 ? -68.444 -6.815 29.532 1.00 37.09 264 ALA A N 1
ATOM 2016 C CA . ALA A 1 264 ? -68.277 -8.258 29.530 1.00 37.09 264 ALA A CA 1
ATOM 2017 C C . ALA A 1 264 ? -67.209 -8.859 28.580 1.00 37.09 264 ALA A C 1
ATOM 2019 O O . ALA A 1 264 ? -66.769 -8.239 27.615 1.00 37.09 264 ALA A O 1
ATOM 2020 N N . THR A 1 265 ? -66.901 -10.115 28.929 1.00 44.47 265 THR A N 1
ATOM 2021 C CA . THR A 1 265 ? -66.288 -11.302 28.269 1.00 44.47 265 THR A CA 1
ATOM 2022 C C . THR A 1 265 ? -66.820 -11.606 26.842 1.00 44.47 265 THR A C 1
ATOM 2024 O O . THR A 1 265 ? -67.726 -10.875 26.435 1.00 44.47 265 THR A O 1
ATOM 2027 N N . PRO A 1 266 ? -66.366 -12.636 26.051 1.00 55.34 266 PRO A N 1
ATOM 2028 C CA . PRO A 1 266 ? -65.791 -13.982 26.375 1.00 55.34 266 PRO A CA 1
ATOM 2029 C C . PRO A 1 266 ? -64.604 -14.414 25.453 1.00 55.34 266 PRO A C 1
ATOM 2031 O O . PRO A 1 266 ? -64.162 -13.617 24.642 1.00 55.34 266 PRO A O 1
ATOM 2034 N N . GLY A 1 267 ? -63.944 -15.584 25.469 1.00 39.00 267 GLY A N 1
ATOM 2035 C CA . GLY A 1 267 ? -64.069 -16.911 26.093 1.00 39.00 267 GLY A CA 1
ATOM 2036 C C . GLY A 1 267 ? -63.735 -18.000 25.041 1.00 39.00 267 GLY A C 1
ATOM 2037 O O . GLY A 1 267 ? -64.417 -18.042 24.027 1.00 39.00 267 GLY A O 1
ATOM 2038 N N . ALA A 1 268 ? -62.707 -18.840 25.261 1.00 37.03 268 ALA A N 1
ATOM 2039 C CA . ALA A 1 268 ? -62.449 -20.175 24.651 1.00 37.03 268 ALA A CA 1
ATOM 2040 C C . ALA A 1 268 ? -61.114 -20.715 25.233 1.00 37.03 268 ALA A C 1
ATOM 2042 O O . ALA A 1 268 ? -60.123 -19.998 25.178 1.00 37.03 268 ALA A O 1
ATOM 2043 N N . GLY A 1 269 ? -61.065 -21.805 26.019 1.00 35.59 269 GLY A N 1
ATOM 2044 C CA . GLY A 1 269 ? -60.931 -23.215 25.577 1.00 35.59 269 GLY A CA 1
ATOM 2045 C C . GLY A 1 269 ? -59.471 -23.514 25.165 1.00 35.59 269 GLY A C 1
ATOM 2046 O O . GLY A 1 269 ? -58.926 -22.751 24.389 1.00 35.59 269 GLY A O 1
ATOM 2047 N N . THR A 1 270 ? -58.717 -24.538 25.579 1.00 38.16 270 THR A N 1
ATOM 2048 C CA . THR A 1 270 ? -58.991 -25.852 26.172 1.00 38.16 270 THR A CA 1
ATOM 2049 C C . THR A 1 270 ? -57.633 -26.512 26.525 1.00 38.16 270 THR A C 1
ATOM 2051 O O . THR A 1 270 ? -56.714 -26.463 25.721 1.00 38.16 270 THR A O 1
ATOM 2054 N N . GLN A 1 271 ? -57.549 -27.091 27.731 1.00 44.94 271 GLN A N 1
ATOM 2055 C CA . GLN A 1 271 ? -56.838 -28.300 28.228 1.00 44.94 271 GLN A CA 1
ATOM 2056 C C . GLN A 1 271 ? -55.486 -28.816 27.667 1.00 44.94 271 GLN A C 1
ATOM 2058 O O . GLN A 1 271 ? -55.312 -29.016 26.472 1.00 44.94 271 GLN A O 1
ATOM 2063 N N . GLY A 1 272 ? -54.669 -29.301 28.622 1.00 32.84 272 GLY A N 1
ATOM 2064 C CA . GLY A 1 272 ? -53.704 -30.414 28.494 1.00 32.84 272 GLY A CA 1
ATOM 2065 C C . GLY A 1 272 ? -52.240 -29.950 28.461 1.00 32.84 272 GLY A C 1
ATOM 2066 O O . GLY A 1 272 ? -51.917 -29.066 27.693 1.00 32.84 272 GLY A O 1
ATOM 2067 N N . ALA A 1 273 ? -51.273 -30.455 29.228 1.00 38.31 273 ALA A N 1
ATOM 2068 C CA . ALA A 1 273 ? -51.179 -31.672 30.017 1.00 38.31 273 ALA A CA 1
ATOM 2069 C C . ALA A 1 273 ? -50.084 -31.539 31.105 1.00 38.31 273 ALA A C 1
ATOM 2071 O O . ALA A 1 273 ? -49.263 -30.629 31.111 1.00 38.31 273 ALA A O 1
ATOM 2072 N N . SER A 1 274 ? -50.160 -32.483 32.031 1.00 42.84 274 SER A N 1
ATOM 2073 C CA . SER A 1 274 ? -49.445 -32.740 33.284 1.00 42.84 274 SER A CA 1
ATOM 2074 C C . SER A 1 274 ? -47.975 -33.202 33.195 1.00 42.84 274 SER A C 1
ATOM 2076 O O . SER A 1 274 ? -47.541 -33.660 32.145 1.00 42.84 274 SER A O 1
ATOM 2078 N N . HIS A 1 275 ? -47.354 -33.285 34.391 1.00 40.09 275 HIS A N 1
ATOM 2079 C CA . HIS A 1 275 ? -46.176 -34.084 34.816 1.00 40.09 275 HIS A CA 1
ATOM 2080 C C . HIS A 1 275 ? -44.778 -33.487 34.530 1.00 40.09 275 HIS A C 1
ATOM 2082 O O . HIS A 1 275 ? -44.536 -32.990 33.446 1.00 40.09 275 HIS A O 1
ATOM 2088 N N . ALA A 1 276 ? -43.777 -33.517 35.422 1.00 37.28 276 ALA A N 1
ATOM 2089 C CA . ALA A 1 276 ? -43.633 -34.096 36.760 1.00 37.28 276 ALA A CA 1
ATOM 2090 C C . ALA A 1 276 ? -42.459 -33.437 37.520 1.00 37.28 276 ALA A C 1
ATOM 2092 O O . ALA A 1 276 ? -41.555 -32.848 36.937 1.00 37.28 276 ALA A O 1
ATOM 2093 N N . TYR A 1 277 ? -42.505 -33.605 38.838 1.00 37.03 277 TYR A N 1
ATOM 2094 C CA . TYR A 1 277 ? -41.503 -33.293 39.853 1.00 37.03 277 TYR A CA 1
ATOM 2095 C C . TYR A 1 277 ? -40.389 -34.358 39.882 1.00 37.03 277 TYR A C 1
ATOM 2097 O O . TYR A 1 277 ? -40.707 -35.545 39.829 1.00 37.03 277 TYR A O 1
ATOM 2105 N N . ALA A 1 278 ? -39.126 -33.958 40.057 1.00 37.62 278 ALA A N 1
ATOM 2106 C CA . ALA A 1 278 ? -38.082 -34.782 40.682 1.00 37.62 278 ALA A CA 1
ATOM 2107 C C . ALA A 1 278 ? -36.934 -33.882 41.173 1.00 37.62 278 ALA A C 1
ATOM 2109 O O . ALA A 1 278 ? -36.290 -33.199 40.381 1.00 37.62 278 ALA A O 1
ATOM 2110 N N . GLY A 1 279 ? -36.714 -33.862 42.488 1.00 36.94 279 GLY A N 1
ATOM 2111 C CA . GLY A 1 279 ? -35.561 -33.222 43.114 1.00 36.94 279 GLY A CA 1
ATOM 2112 C C . GLY A 1 279 ? -34.330 -34.129 43.153 1.00 36.94 279 GLY A C 1
ATOM 2113 O O . GLY A 1 279 ? -34.437 -35.340 42.977 1.00 36.94 279 GLY A O 1
ATOM 2114 N N . SER A 1 280 ? -33.173 -33.541 43.458 1.00 38.31 280 SER A N 1
ATOM 2115 C CA . SER A 1 280 ? -32.072 -34.238 44.127 1.00 38.31 280 SER A CA 1
ATOM 2116 C C . SER A 1 280 ? -31.191 -33.238 44.872 1.00 38.31 280 SER A C 1
ATOM 2118 O O . SER A 1 280 ? -30.746 -32.239 44.312 1.00 38.31 280 SER A O 1
ATOM 2120 N N . HIS A 1 281 ? -30.977 -33.538 46.149 1.00 42.25 281 HIS A N 1
ATOM 2121 C CA . HIS A 1 281 ? -30.048 -32.904 47.078 1.00 42.25 281 HIS A CA 1
ATOM 2122 C C . HIS A 1 281 ? -28.589 -33.312 46.807 1.00 42.25 281 HIS A C 1
ATOM 2124 O O . HIS A 1 281 ? -28.349 -34.398 46.280 1.00 42.25 281 HIS A O 1
ATOM 2130 N N . GLY A 1 282 ? -27.651 -32.512 47.332 1.00 34.03 282 GLY A N 1
ATOM 2131 C CA . GLY A 1 282 ? -26.403 -33.007 47.932 1.00 34.03 282 GLY A CA 1
ATOM 2132 C C . GLY A 1 282 ? -25.108 -32.484 47.306 1.00 34.03 282 GLY A C 1
ATOM 2133 O O . GLY A 1 282 ? -24.833 -32.772 46.148 1.00 34.03 282 GLY A O 1
ATOM 2134 N N . GLY A 1 283 ? -24.286 -31.783 48.098 1.00 35.00 283 GLY A N 1
ATOM 2135 C CA . GLY A 1 283 ? -22.901 -31.469 47.731 1.00 35.00 283 GLY A CA 1
ATOM 2136 C C . GLY A 1 283 ? -22.288 -30.310 48.512 1.00 35.00 283 GLY A C 1
ATOM 2137 O O . GLY A 1 283 ? -22.052 -29.251 47.948 1.00 35.00 283 GLY A O 1
ATOM 2138 N N . GLU A 1 284 ? -22.069 -30.522 49.805 1.00 35.00 284 GLU A N 1
ATOM 2139 C CA . GLU A 1 284 ? -21.341 -29.653 50.734 1.00 35.00 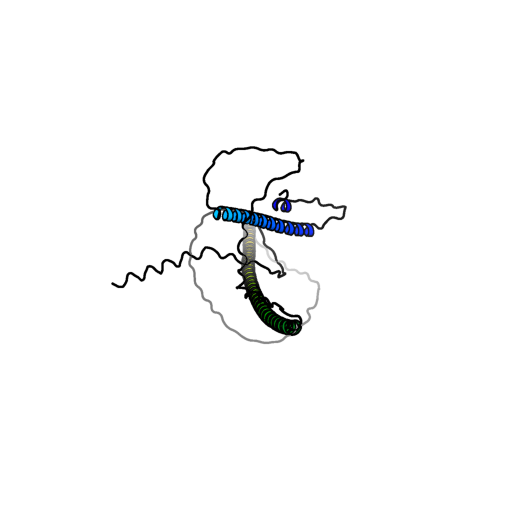284 GLU A CA 1
ATOM 2140 C C . GLU A 1 284 ? -19.858 -30.062 50.731 1.00 35.00 284 GLU A C 1
ATOM 2142 O O . GLU A 1 284 ? -19.575 -31.256 50.842 1.00 35.00 284 GLU A O 1
ATOM 2147 N N . SER A 1 285 ? -18.929 -29.108 50.610 1.00 42.31 285 SER A N 1
ATOM 2148 C CA . SER A 1 285 ? -17.574 -29.214 51.174 1.00 42.31 285 SER A CA 1
ATOM 2149 C C . SER A 1 285 ? -16.834 -27.877 51.094 1.00 42.31 285 SER A C 1
ATOM 2151 O O . SER A 1 285 ? -16.653 -27.318 50.011 1.00 42.31 285 SER A O 1
ATOM 2153 N N . ASP A 1 286 ? -16.420 -27.421 52.272 1.00 39.31 286 ASP A N 1
ATOM 2154 C CA . ASP A 1 286 ? -15.470 -26.357 52.578 1.00 39.31 286 ASP A CA 1
ATOM 2155 C C . ASP A 1 286 ? -14.171 -26.411 51.756 1.00 39.31 286 ASP A C 1
ATOM 2157 O O . ASP A 1 286 ? -13.642 -27.495 51.519 1.00 39.31 286 ASP A O 1
ATOM 2161 N N . ASP A 1 287 ? -13.585 -25.247 51.450 1.00 40.16 287 ASP A N 1
ATOM 2162 C CA . ASP A 1 287 ? -12.145 -25.055 51.663 1.00 40.16 287 ASP A CA 1
ATOM 2163 C C . ASP A 1 287 ? -11.789 -23.571 51.838 1.00 40.16 287 ASP A C 1
ATOM 2165 O O . ASP A 1 287 ? -12.401 -22.666 51.267 1.00 40.16 287 ASP A O 1
ATOM 2169 N N . SER A 1 288 ? -10.821 -23.353 52.718 1.00 39.03 288 SER A N 1
ATOM 2170 C CA . SER A 1 288 ? -10.454 -22.098 53.364 1.00 39.03 288 SER A CA 1
ATOM 2171 C C . SER A 1 288 ? -9.505 -21.239 52.519 1.00 39.03 288 SER A C 1
ATOM 2173 O O . SER A 1 288 ? -8.797 -21.729 51.647 1.00 39.03 288 SER A O 1
ATOM 2175 N N . GLY A 1 289 ? -9.455 -19.935 52.819 1.00 36.31 289 GLY A N 1
ATOM 2176 C CA . GLY A 1 289 ? -8.453 -19.011 52.272 1.00 36.31 289 GLY A CA 1
ATOM 2177 C C . GLY A 1 289 ? -7.004 -19.363 52.656 1.00 36.31 289 GLY A C 1
ATOM 2178 O O . GLY A 1 289 ? -6.758 -20.281 53.440 1.00 36.31 289 GLY A O 1
ATOM 2179 N N . PRO A 1 290 ? -6.034 -18.557 52.190 1.00 53.25 290 PRO A N 1
ATOM 2180 C CA . PRO A 1 290 ? -5.677 -17.416 53.030 1.00 53.25 290 PRO A CA 1
ATOM 2181 C C . PRO A 1 290 ? -5.421 -16.095 52.287 1.00 53.25 290 PRO A C 1
ATOM 2183 O O . PRO A 1 290 ? -5.213 -16.013 51.080 1.00 53.25 290 PRO A O 1
ATOM 2186 N N . THR A 1 291 ? -5.462 -15.050 53.105 1.00 42.91 291 THR A N 1
ATOM 2187 C CA . THR A 1 291 ? -5.076 -13.651 52.908 1.00 42.91 291 THR A CA 1
ATOM 2188 C C . THR A 1 291 ? -3.575 -13.471 52.664 1.00 42.91 291 THR A C 1
ATOM 2190 O O . THR A 1 291 ? -2.794 -14.139 53.330 1.00 42.91 291 THR A O 1
ATOM 2193 N N . GLU A 1 292 ? -3.183 -12.493 51.833 1.00 37.47 292 GLU A N 1
ATOM 2194 C CA . GLU A 1 292 ? -2.407 -11.296 52.238 1.00 37.47 292 GLU A CA 1
ATOM 2195 C C . GLU A 1 292 ? -1.953 -10.437 51.033 1.00 37.47 292 GLU A C 1
ATOM 2197 O O . GLU A 1 292 ? -1.255 -10.926 50.158 1.00 37.47 292 GLU A O 1
ATOM 2202 N N . SER A 1 293 ? -2.325 -9.141 51.075 1.00 37.47 293 SER A N 1
ATOM 2203 C CA . SER A 1 293 ? -1.540 -7.909 50.782 1.00 37.47 293 SER A CA 1
ATOM 2204 C C . SER A 1 293 ? -0.782 -7.756 49.439 1.00 37.47 293 SER A C 1
ATOM 2206 O O . SER A 1 293 ? -0.231 -8.702 48.914 1.00 37.47 293 SER A O 1
ATOM 2208 N N . ASN A 1 294 ? -0.547 -6.597 48.822 1.00 35.78 294 ASN A N 1
ATOM 2209 C CA . ASN A 1 294 ? -0.955 -5.191 48.900 1.00 35.78 294 ASN A CA 1
ATOM 2210 C C . ASN A 1 294 ? -0.079 -4.498 47.827 1.00 35.78 294 ASN A C 1
ATOM 2212 O O . ASN A 1 294 ? 1.132 -4.685 47.881 1.00 35.78 294 ASN A O 1
ATOM 2216 N N . ALA A 1 295 ? -0.636 -3.723 46.890 1.00 34.91 295 ALA A N 1
ATOM 2217 C CA . ALA A 1 295 ? 0.051 -2.583 46.258 1.00 34.91 295 ALA A CA 1
ATOM 2218 C C . ALA A 1 295 ? -0.871 -1.871 45.258 1.00 34.91 295 ALA A C 1
ATOM 2220 O O . ALA A 1 295 ? -1.215 -2.394 44.200 1.00 34.91 295 ALA A O 1
ATOM 2221 N N . SER A 1 296 ? -1.238 -0.649 45.623 1.00 35.91 296 SER A N 1
ATOM 2222 C CA . SER A 1 296 ? -1.854 0.373 44.785 1.00 35.91 296 SER A CA 1
ATOM 2223 C C . SER A 1 296 ? -0.904 0.893 43.698 1.00 35.91 296 SER A C 1
ATOM 2225 O O . SER A 1 296 ? 0.264 1.134 43.987 1.00 35.91 296 SER A O 1
ATOM 2227 N N . ALA A 1 297 ? -1.439 1.151 42.502 1.00 39.38 297 ALA A N 1
ATOM 2228 C CA . ALA A 1 297 ? -1.117 2.266 41.590 1.00 39.38 297 ALA A CA 1
ATOM 2229 C C . ALA A 1 297 ? -2.070 2.123 40.382 1.00 39.38 297 ALA A C 1
ATOM 2231 O O . ALA A 1 297 ? -2.008 1.143 39.651 1.00 39.38 297 ALA A O 1
ATOM 2232 N N . GLU A 1 298 ? -3.173 2.866 40.316 1.00 34.25 298 GLU A N 1
ATOM 2233 C CA . GLU A 1 298 ? -3.238 4.209 39.721 1.00 34.25 298 GLU A CA 1
ATOM 2234 C C . GLU A 1 298 ? -2.880 4.199 38.225 1.00 34.25 298 GLU A C 1
ATOM 2236 O O . GLU A 1 298 ? -1.712 4.148 37.862 1.00 34.25 298 GLU A O 1
ATOM 2241 N N . SER A 1 299 ? -3.903 4.229 37.362 1.00 37.66 299 SER A N 1
ATOM 2242 C CA . SER A 1 299 ? -3.962 5.072 36.157 1.00 37.66 299 SER A CA 1
ATOM 2243 C C . SER A 1 299 ? -5.113 4.629 35.250 1.00 37.66 299 SER A C 1
ATOM 2245 O O . SER A 1 299 ? -5.236 3.469 34.861 1.00 37.66 299 SER A O 1
ATOM 2247 N N . ALA A 1 300 ? -5.976 5.591 34.951 1.00 37.16 300 ALA A N 1
ATOM 2248 C CA . ALA A 1 300 ? -7.102 5.494 34.045 1.00 37.16 300 ALA A CA 1
ATOM 2249 C C . ALA A 1 300 ? -6.648 5.582 32.581 1.00 37.16 300 ALA A C 1
ATOM 2251 O O . ALA A 1 300 ? -5.820 6.427 32.260 1.00 37.16 300 ALA A O 1
ATOM 2252 N N . ALA A 1 301 ? -7.275 4.814 31.685 1.00 37.88 301 ALA A N 1
ATOM 2253 C CA . ALA A 1 301 ? -7.617 5.285 30.339 1.00 37.88 301 ALA A CA 1
ATOM 2254 C C . ALA A 1 301 ? -8.568 4.308 29.632 1.00 37.88 301 ALA A C 1
ATOM 2256 O O . ALA A 1 301 ? -8.264 3.141 29.400 1.00 37.88 301 ALA A O 1
ATOM 2257 N N . THR A 1 302 ? -9.727 4.842 29.275 1.00 47.03 302 THR A N 1
ATOM 2258 C CA . THR A 1 302 ? -10.729 4.317 28.345 1.00 47.03 302 THR A CA 1
ATOM 2259 C C . THR A 1 302 ? -10.187 4.166 26.914 1.00 47.03 302 THR A C 1
ATOM 2261 O O . THR A 1 302 ? -9.505 5.084 26.455 1.00 47.03 302 THR A O 1
ATOM 2264 N N . PRO A 1 303 ? -10.584 3.130 26.149 1.00 54.31 303 PRO A N 1
ATOM 2265 C CA . PRO A 1 303 ? -10.434 3.111 24.697 1.00 54.31 303 PRO A CA 1
ATOM 2266 C C . PRO A 1 303 ? -11.797 3.159 23.977 1.00 54.31 303 PRO A C 1
ATOM 2268 O O . PRO A 1 303 ? -12.694 2.353 24.221 1.00 54.31 303 PRO A O 1
ATOM 2271 N N . SER A 1 304 ? -11.957 4.103 23.052 1.00 35.84 304 SER A N 1
ATOM 2272 C CA . SER A 1 304 ? -12.975 4.088 21.986 1.00 35.84 304 SER A CA 1
ATOM 2273 C C . SER A 1 304 ? -12.674 5.220 21.007 1.00 35.84 304 SER A C 1
ATOM 2275 O O . SER A 1 304 ? -12.381 6.321 21.450 1.00 35.84 304 SER A O 1
ATOM 2277 N N . SER A 1 305 ? -12.752 5.070 19.689 1.00 38.44 305 SER A N 1
ATOM 2278 C CA . SER A 1 305 ? -13.145 3.938 18.847 1.00 38.44 305 SER A CA 1
ATOM 2279 C C . SER A 1 305 ? -12.922 4.328 17.379 1.00 38.44 305 SER A C 1
ATOM 2281 O O . SER A 1 305 ? -13.166 5.481 17.046 1.00 38.44 305 SER A O 1
ATOM 2283 N N . ALA A 1 306 ? -12.594 3.331 16.547 1.00 35.91 306 ALA A N 1
ATOM 2284 C CA . ALA A 1 306 ? -13.051 3.112 15.160 1.00 35.91 306 ALA A CA 1
ATOM 2285 C C . ALA A 1 306 ? -12.901 4.262 14.137 1.00 35.91 306 ALA A C 1
ATOM 2287 O O . ALA A 1 306 ? -13.576 5.276 14.219 1.00 35.91 306 ALA A O 1
ATOM 2288 N N . GLY A 1 307 ? -12.055 4.097 13.115 1.00 32.03 307 GLY A N 1
ATOM 2289 C CA . GLY A 1 307 ? -12.466 3.568 11.797 1.00 32.03 307 GLY A CA 1
ATOM 2290 C C . GLY A 1 307 ? -12.448 4.732 10.785 1.00 32.03 307 GLY A C 1
ATOM 2291 O O . GLY A 1 307 ? -12.758 5.847 11.161 1.00 32.03 307 GLY A O 1
ATOM 2292 N N . ALA A 1 308 ? -12.083 4.625 9.514 1.00 37.06 308 ALA A N 1
ATOM 2293 C CA . ALA A 1 308 ? -11.877 3.496 8.633 1.00 37.06 308 ALA A CA 1
ATOM 2294 C C . ALA A 1 308 ? -11.127 3.995 7.368 1.00 37.06 308 ALA A C 1
ATOM 2296 O O . ALA A 1 308 ? -11.270 5.150 6.984 1.00 37.06 308 ALA A O 1
ATOM 2297 N N . SER A 1 309 ? -10.419 3.078 6.705 1.00 34.88 309 SER A N 1
ATOM 2298 C CA . SER A 1 309 ? -10.338 2.941 5.238 1.00 34.88 309 SER A CA 1
ATOM 2299 C C . SER A 1 309 ? -9.807 4.089 4.356 1.00 34.88 309 SER A C 1
ATOM 2301 O O . SER A 1 309 ? -10.556 4.988 3.985 1.00 34.88 309 SER A O 1
ATOM 2303 N N . SER A 1 310 ? -8.632 3.886 3.745 1.00 38.00 310 SER A N 1
ATOM 2304 C CA . SER A 1 310 ? -8.572 3.573 2.299 1.00 38.00 310 SER A CA 1
ATOM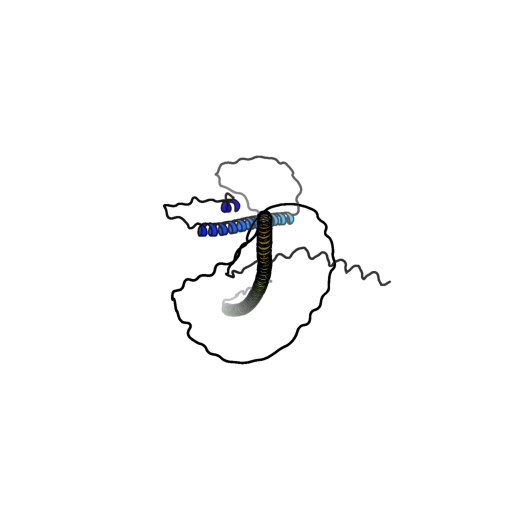 2305 C C . SER A 1 310 ? -7.194 3.078 1.830 1.00 38.00 310 SER A C 1
ATOM 2307 O O . SER A 1 310 ? -6.203 3.302 2.523 1.00 38.00 310 SER A O 1
ATOM 2309 N N . PRO A 1 311 ? -7.127 2.357 0.690 1.00 50.50 311 PRO A N 1
ATOM 2310 C CA . PRO A 1 311 ? -5.999 1.507 0.338 1.00 50.50 311 PRO A CA 1
ATOM 2311 C C . PRO A 1 311 ? -5.156 2.009 -0.857 1.00 50.50 311 PRO A C 1
ATOM 2313 O O . PRO A 1 311 ? -5.647 2.694 -1.747 1.00 50.50 311 PRO A O 1
ATOM 2316 N N . TYR A 1 312 ? -3.921 1.496 -0.893 1.00 36.41 312 TYR A N 1
ATOM 2317 C CA . TYR A 1 312 ? -2.991 1.337 -2.023 1.00 36.41 312 TYR A CA 1
ATOM 2318 C C . TYR A 1 312 ? -2.242 2.550 -2.613 1.00 36.41 312 TYR A C 1
ATOM 2320 O O . TYR A 1 312 ? -2.756 3.316 -3.418 1.00 36.41 312 TYR A O 1
ATOM 2328 N N . GLY A 1 313 ? -0.927 2.538 -2.360 1.00 32.47 313 GLY A N 1
ATOM 2329 C CA . GLY A 1 313 ? 0.125 3.075 -3.221 1.00 32.47 313 GLY A CA 1
ATOM 2330 C C . GLY A 1 313 ? 1.393 2.234 -3.039 1.00 32.47 313 GLY A C 1
ATOM 2331 O O . GLY A 1 313 ? 2.047 2.289 -2.006 1.00 32.47 313 GLY A O 1
ATOM 2332 N N . THR A 1 314 ? 1.674 1.375 -4.013 1.00 41.66 314 THR A N 1
ATOM 2333 C CA . THR A 1 314 ? 2.801 0.433 -4.074 1.00 41.66 314 THR A CA 1
ATOM 2334 C C . THR A 1 314 ? 4.022 1.074 -4.740 1.00 41.66 314 THR A C 1
ATOM 2336 O O . THR A 1 314 ? 3.865 1.837 -5.691 1.00 41.66 314 THR A O 1
ATOM 2339 N N . SER A 1 315 ? 5.214 0.700 -4.253 1.00 39.62 315 SER A N 1
ATOM 2340 C CA . SER A 1 315 ? 6.556 0.678 -4.881 1.00 39.62 315 SER A CA 1
ATOM 2341 C C . SER A 1 315 ? 7.586 1.359 -3.970 1.00 39.62 315 SER A C 1
ATOM 2343 O O . SER A 1 315 ? 7.351 2.434 -3.449 1.00 39.62 315 SER A O 1
ATOM 2345 N N . GLY A 1 316 ? 8.754 0.813 -3.661 1.00 33.31 316 GLY A N 1
ATOM 2346 C CA . GLY A 1 316 ? 9.387 -0.455 -3.972 1.00 33.31 316 GLY A CA 1
ATOM 2347 C C . GLY A 1 316 ? 10.687 -0.503 -3.165 1.00 33.31 316 GLY A C 1
ATOM 2348 O O . GLY A 1 316 ? 11.352 0.516 -2.979 1.00 33.31 316 GLY A O 1
ATOM 2349 N N . THR A 1 317 ? 11.073 -1.666 -2.649 1.00 38.75 317 THR A N 1
ATOM 2350 C CA . THR A 1 317 ? 12.429 -1.847 -2.119 1.00 38.75 317 THR A CA 1
ATOM 2351 C C . THR A 1 317 ? 12.888 -3.258 -2.412 1.00 38.75 317 THR A C 1
ATOM 2353 O O . THR A 1 317 ? 12.445 -4.229 -1.807 1.00 38.75 317 THR A O 1
ATOM 2356 N N . GLY A 1 318 ? 13.791 -3.348 -3.383 1.00 39.56 318 GLY A N 1
ATOM 2357 C CA . GLY A 1 318 ? 14.638 -4.506 -3.556 1.00 39.56 318 GLY A CA 1
ATOM 2358 C C . GLY A 1 318 ? 15.746 -4.520 -2.506 1.00 39.56 318 GLY A C 1
ATOM 2359 O O . GLY A 1 318 ? 16.361 -3.498 -2.220 1.00 39.56 318 GLY A O 1
ATOM 2360 N N . GLY A 1 319 ? 16.033 -5.723 -2.016 1.00 41.50 319 GLY A N 1
ATOM 2361 C CA . GLY A 1 319 ? 17.407 -6.206 -1.913 1.00 41.50 319 GLY A CA 1
ATOM 2362 C C . GLY A 1 319 ? 18.208 -5.796 -0.681 1.00 41.50 319 GLY A C 1
ATOM 2363 O O . GLY A 1 319 ? 19.089 -4.952 -0.765 1.00 41.50 319 GLY A O 1
ATOM 2364 N N . GLY A 1 320 ? 18.023 -6.528 0.418 1.00 40.25 320 GLY A N 1
ATOM 2365 C CA . GLY A 1 320 ? 18.962 -6.552 1.540 1.00 40.25 320 GLY A CA 1
ATOM 2366 C C . GLY A 1 320 ? 18.977 -7.927 2.198 1.00 40.25 320 GLY A C 1
ATOM 2367 O O . GLY A 1 320 ? 18.357 -8.128 3.235 1.00 40.25 320 GLY A O 1
ATOM 2368 N N . ARG A 1 321 ? 19.631 -8.903 1.555 1.00 46.62 321 ARG A N 1
ATOM 2369 C CA . ARG A 1 321 ? 19.782 -10.273 2.073 1.00 46.62 321 ARG A CA 1
ATOM 2370 C C . ARG A 1 321 ? 20.594 -10.238 3.368 1.00 46.62 321 ARG A C 1
ATOM 2372 O O . ARG A 1 321 ? 21.754 -9.840 3.376 1.00 46.62 321 ARG A O 1
ATOM 2379 N N . SER A 1 322 ? 19.955 -10.676 4.443 1.00 43.69 322 SER A N 1
ATOM 2380 C CA . SER A 1 322 ? 20.483 -10.764 5.798 1.00 43.69 322 SER A CA 1
ATOM 2381 C C . SER A 1 322 ? 21.690 -11.707 5.876 1.00 43.69 322 SER A C 1
ATOM 2383 O O . SER A 1 322 ? 21.622 -12.870 5.480 1.00 43.69 322 SER A O 1
ATOM 2385 N N . ALA A 1 323 ? 22.790 -11.212 6.441 1.00 50.12 323 ALA A N 1
ATOM 2386 C CA . ALA A 1 323 ? 24.021 -11.949 6.725 1.00 50.12 323 ALA A CA 1
ATOM 2387 C C . ALA A 1 323 ? 23.929 -12.822 7.998 1.00 50.12 323 ALA A C 1
ATOM 2389 O O . ALA A 1 323 ? 24.884 -12.911 8.760 1.00 50.12 323 ALA A O 1
ATOM 2390 N N . LEU A 1 324 ? 22.787 -13.474 8.240 1.00 48.94 324 LEU A N 1
ATOM 2391 C CA . LEU A 1 324 ? 22.546 -14.302 9.434 1.00 48.94 324 LEU A CA 1
ATOM 2392 C C . LEU A 1 324 ? 22.006 -15.697 9.080 1.00 48.94 324 LEU A C 1
ATOM 2394 O O . LEU A 1 324 ? 21.144 -16.234 9.763 1.00 48.94 324 LEU A O 1
ATOM 2398 N N . GLY A 1 325 ? 22.509 -16.284 7.991 1.00 46.94 325 GLY A N 1
ATOM 2399 C CA . GLY A 1 325 ? 22.126 -17.629 7.540 1.00 46.94 325 GLY A CA 1
ATOM 2400 C C . GLY A 1 325 ? 23.291 -18.487 7.050 1.00 46.94 325 GLY A C 1
ATOM 2401 O O . GLY A 1 325 ? 23.071 -19.386 6.253 1.00 46.94 325 GLY A O 1
ATOM 2402 N N . ARG A 1 326 ? 24.536 -18.192 7.453 1.00 53.53 326 ARG A N 1
ATOM 2403 C CA . ARG A 1 326 ? 25.730 -18.889 6.933 1.00 53.53 326 ARG A CA 1
ATOM 2404 C C . ARG A 1 326 ? 26.581 -19.610 7.989 1.00 53.53 326 ARG A C 1
ATOM 2406 O O . ARG A 1 326 ? 27.740 -19.883 7.721 1.00 53.53 326 ARG A O 1
ATOM 2413 N N . ILE A 1 327 ? 26.034 -19.899 9.175 1.00 50.50 327 ILE A N 1
ATOM 2414 C CA . ILE A 1 327 ? 26.792 -20.521 10.287 1.00 50.50 327 ILE A CA 1
ATOM 2415 C C . ILE A 1 327 ? 26.201 -21.878 10.746 1.00 50.50 327 ILE A C 1
ATOM 2417 O O . ILE A 1 327 ? 26.710 -22.487 11.673 1.00 50.50 327 ILE A O 1
ATOM 2421 N N . LEU A 1 328 ? 25.184 -22.431 10.074 1.00 48.06 328 LEU A N 1
ATOM 2422 C CA . LEU A 1 328 ? 24.583 -23.723 10.468 1.00 48.06 328 LEU A CA 1
ATOM 2423 C C . LEU A 1 328 ? 24.669 -24.830 9.406 1.00 48.06 328 LEU A C 1
ATOM 2425 O O . LEU A 1 328 ? 23.856 -25.743 9.416 1.00 48.06 328 LEU A O 1
ATOM 2429 N N . GLU A 1 329 ? 25.660 -24.787 8.511 1.00 48.34 329 GLU A N 1
ATOM 2430 C CA . GLU A 1 329 ? 25.804 -25.815 7.461 1.00 48.34 329 GLU A CA 1
ATOM 2431 C C . GLU A 1 329 ? 27.252 -26.303 7.258 1.00 48.34 329 GLU A C 1
ATOM 2433 O O . GLU A 1 329 ? 27.578 -26.920 6.246 1.00 48.34 329 GLU A O 1
ATOM 2438 N N . GLU A 1 330 ? 28.135 -26.057 8.237 1.00 49.69 330 GLU A N 1
ATOM 2439 C CA . GLU A 1 330 ? 29.544 -26.494 8.195 1.00 49.69 330 GLU A CA 1
ATOM 2440 C C . GLU A 1 330 ? 29.899 -27.583 9.234 1.00 49.69 330 GLU A C 1
ATOM 2442 O O . GLU A 1 330 ? 31.016 -28.094 9.221 1.00 49.69 330 GLU A O 1
ATOM 2447 N N . GLU A 1 331 ? 28.955 -28.027 10.078 1.00 51.47 331 GLU A N 1
ATOM 2448 C CA . GLU A 1 331 ? 29.192 -29.142 11.022 1.00 51.47 331 GLU A CA 1
ATOM 2449 C C . GLU A 1 331 ? 28.773 -30.532 10.509 1.00 51.47 331 GLU A C 1
ATOM 2451 O O . GLU A 1 331 ? 29.227 -31.535 11.053 1.00 51.47 331 GLU A O 1
ATOM 2456 N N . GLU A 1 332 ? 28.012 -30.650 9.416 1.00 51.53 332 GLU A N 1
ATOM 2457 C CA . GLU A 1 332 ? 27.565 -31.970 8.925 1.00 51.53 332 GLU A CA 1
ATOM 2458 C C . GLU A 1 332 ? 28.547 -32.670 7.967 1.00 51.53 332 GLU A C 1
ATOM 2460 O O . GLU A 1 332 ? 28.350 -33.828 7.618 1.00 51.53 332 GLU A O 1
ATOM 2465 N N . ARG A 1 333 ? 29.662 -32.028 7.584 1.00 55.06 333 ARG A N 1
ATOM 2466 C CA . ARG A 1 333 ? 30.681 -32.635 6.696 1.00 55.06 333 ARG A CA 1
ATOM 2467 C C . ARG A 1 333 ? 31.911 -33.217 7.394 1.00 55.06 333 ARG A C 1
ATOM 2469 O O . ARG A 1 333 ? 32.834 -33.651 6.713 1.00 55.06 333 ARG A O 1
ATOM 2476 N N . LYS A 1 334 ? 31.944 -33.256 8.730 1.00 53.59 334 LYS A N 1
ATOM 2477 C CA . LYS A 1 334 ? 33.077 -33.828 9.489 1.00 53.59 334 LYS A CA 1
ATOM 2478 C C . LYS A 1 334 ? 32.759 -35.131 10.233 1.00 53.59 334 LYS A C 1
ATOM 2480 O O . LYS A 1 334 ? 33.635 -35.661 10.910 1.00 53.59 334 LYS A O 1
ATOM 2485 N N . GLY A 1 335 ? 31.538 -35.654 10.089 1.00 51.66 335 GLY A N 1
ATOM 2486 C CA . GLY A 1 335 ? 31.080 -36.883 10.748 1.00 51.66 335 GLY A CA 1
ATOM 2487 C C . GLY A 1 335 ? 31.213 -38.180 9.937 1.00 51.66 335 GLY A C 1
ATOM 2488 O O . GLY A 1 335 ? 31.118 -39.249 10.529 1.00 51.66 335 GLY A O 1
ATOM 2489 N N . GLU A 1 336 ? 31.451 -38.127 8.621 1.00 54.19 336 GLU A N 1
ATOM 2490 C CA . GLU A 1 336 ? 31.399 -39.333 7.766 1.00 54.19 336 GLU A CA 1
ATOM 2491 C C . GLU A 1 336 ? 32.758 -39.991 7.456 1.00 54.19 336 GLU A C 1
ATOM 2493 O O . GLU A 1 336 ? 32.778 -41.137 7.018 1.00 54.19 336 GLU A O 1
ATOM 2498 N N . ASP A 1 337 ? 33.898 -39.369 7.777 1.00 54.03 337 ASP A N 1
ATOM 2499 C CA . ASP A 1 337 ? 35.223 -39.937 7.445 1.00 54.03 337 ASP A CA 1
ATOM 2500 C C . ASP A 1 337 ? 35.853 -40.826 8.540 1.00 54.03 337 ASP A C 1
ATOM 2502 O O . ASP A 1 337 ? 36.951 -41.347 8.356 1.00 54.03 337 ASP A O 1
ATOM 2506 N N . HIS A 1 338 ? 35.182 -41.061 9.676 1.00 54.81 338 HIS A N 1
ATOM 2507 C CA . HIS A 1 338 ? 35.731 -41.886 10.771 1.00 54.81 338 HIS A CA 1
ATOM 2508 C C . HIS A 1 338 ? 35.074 -43.263 10.958 1.00 54.81 338 HIS A C 1
ATOM 2510 O O . HIS A 1 338 ? 35.272 -43.906 11.990 1.00 54.81 338 HIS A O 1
ATOM 2516 N N . SER A 1 339 ? 34.340 -43.762 9.958 1.00 52.62 339 SER A N 1
ATOM 2517 C CA . SER A 1 339 ? 33.759 -45.112 9.993 1.00 52.62 339 SER A CA 1
ATOM 2518 C C . SER A 1 339 ? 34.067 -45.943 8.747 1.00 52.62 339 SER A C 1
ATOM 2520 O O . SER A 1 339 ? 33.181 -46.555 8.175 1.00 52.62 339 SER A O 1
ATOM 2522 N N . THR A 1 340 ? 35.335 -45.996 8.333 1.00 52.03 340 THR A N 1
ATOM 2523 C CA . THR A 1 340 ? 35.875 -47.133 7.561 1.00 52.03 340 THR A CA 1
ATOM 2524 C C . THR A 1 340 ? 37.400 -47.069 7.546 1.00 52.03 340 THR A C 1
ATOM 2526 O O . THR A 1 340 ? 37.966 -46.347 6.728 1.00 52.03 340 THR A O 1
ATOM 2529 N N . LEU A 1 341 ? 38.038 -47.801 8.468 1.00 43.25 341 LEU A N 1
ATOM 2530 C CA . LEU A 1 341 ? 39.278 -48.588 8.316 1.00 43.25 341 LEU A CA 1
ATOM 2531 C C . LEU A 1 341 ? 39.758 -49.077 9.687 1.00 43.25 341 LEU A C 1
ATOM 2533 O O . LEU A 1 341 ? 40.029 -48.227 10.563 1.00 43.25 341 LEU A O 1
#

Sequence (341 aa):
MPLTPEDVRNKLFTTVRLREGYEQAEVDEFLDEVEAELIRLLKENDDLRQKIADAGRAEATTAAPAPAAAVRTPEPDPEPEREPEREPEPVAAAPVPVAAAPVPAPVARPQEIVVRTAEDAPAAASKLLSLAQRTADQLIDEARAEAETTVTDAKEQADRLTTDARSKADQVDRETRERTVSLEQQLEQQRQTALGKLEAERARLSHEVEGLKSFEREYRGRLRSFLEGQLTQLTSRGSDDTPLAPAASTGGGSADSGSDARRATPGAGTQGASHAYAGSHGGESDDSGPTESNASAESAATPSSAGASSPYGTSGTGGGRSALGRILEEEERKGEDHSTL

pLDDT: mean 70.37, std 25.79, range [32.03, 98.81]

=== Feature glossary ===
The features interleaved in this record are:

— What the protein is —

Sequence gives the chain of amino acids in standard one-letter code (A=alanine, C=cysteine, …, Y=tyrosine), read N→C. It is the only feature that is directly encoded by the gene; all structural features are derived from the folded form of this sequence.

Database cross-references. InterPro integrates a dozen domain/family signature databases into unified entries with residue-range hits. GO terms attach function/process/location labels with evidence codes. CATH codes position the fold in a four-level structural taxonomy. Organism is the NCBI-taxonomy species name.

— Where its atoms are —

Atomic coordinates in PDBx/mmCIF format — the same representation the Protein Data Bank distributes. Each line of the _atom_site loop places one backbone atom in Cartesian space (units: ångströms, origin: arbitrary).

The six renders are orthographic views along the three Cartesian axes in both directions. Representation (cartoon, sticks, or surface) and color scheme (sequence-rainbow or by-chain) vary across proteins so the training set covers all the common visualization conventions.

— Local backbone conformation —

Eight-state secondary structure (DSSP): H is the canonical α-helix, G the tighter 3₁₀-helix, I the wider π-helix; E/B are β-structure, T and S are turns and bends, and '-' is everything else. DSSP derives these from the pattern of main-chain N–H···O=C hydrogen bonds, not from the sequence.

P-SEA three-state annotation labels each residue as helix, strand, or coil based purely on the geometry of the Cα trace. It serves as a fallback when the full backbone (and thus DSSP) is unavailable.

The φ/ψ torsion pair specifies the backbone conformation at each residue. φ rotates about the N–Cα bond, ψ about the Cα–C bond. Steric clashes forbid most of the (φ, ψ) plane — the allowed regions (α-helix basin, β-sheet basin, left-handed helix) are the Ramachandran-allowed regions.

— Global shape and packing —

The geometric summary reports three shape descriptors. Rg (radius of gyration) measures how spread out the Cα atoms are about their centre of mass; compact globular proteins have small Rg, elongated or unfolded ones large. Cα contacts (<8 Å, |i−j|>4) count long-range residue pairs in spatial proximity — high for tightly packed folds, near zero for rods or random coil. The bounding-box extents give the protein's footprint along x, y, z in Å.

Solvent-accessible surface area (SASA) is the area in Å² traced out by the centre of a 1.4 Å probe sphere (a water molecule) rolled over the protein's van der Waals surface (Shrake–Rupley / Lee–Richards construction). Buried residues have near-zero SASA; fully exposed residues can exceed 200 Å². The total SASA scales roughly with the number of surface residues.

The contact map is a binary N×N matrix image: pixel (i, j) is dark where Cα_i and Cα_j are within 8 Å and |i−j|>4. Because the |i−j|>4 filter removes local helical contacts, off-diagonal stripes parallel to the main diagonal indicate parallel β-sheets; stripes perpendicular to it indicate antiparallel β-sheets. The Ramachandran plot scatters every residue's (φ, ψ) pair against the sterically allowed regions. The PAE heatmap renders the predicted-aligned-error matrix.

— Structural neighborhood —

3Di is Foldseek's structural alphabet. Each residue is assigned one of twenty discrete states based on how its Cα sits relative to its spatial (not sequential) neighbors. Aligning 3Di strings finds structural homologs roughly as well as full 3D superposition, but orders of magnitude faster.

Nearest PDB neighbors are the top structural matches found by Foldseek when searching this structure against the entire Protein Data Bank. Each hit reports a TM-score (0 to 1; >0.5 almost always implies the same fold) and an E-value. These are *structural* homologs — they may share no detectable sequence similarity.

— Confidence and disorder —

For AlphaFold models, the B-factor field carries pLDDT — the model's own estimate of local accuracy on a 0–100 scale. Regions with pLDDT<50 should be treated as essentially unmodeled; they often correspond to intrinsically disordered segments.

Crystallographic B-factors measure how much each atom's electron density is smeared out, in Å². They rise in mobile loops and surface residues and fall in the buried interior. In AlphaFold models this column is repurposed to hold pLDDT instead.

Predicted aligned error is AlphaFold's pairwise confidence. Unlike pLDDT (per-residue), PAE is per-residue-pair and captures whether two parts of the structure are correctly placed relative to each other. Units are ångströms of expected positional error.